Protein AF-A0A971TSZ5-F1 (afdb_monomer_lite)

Sequence (329 aa):
MHVRLFRVPVTLLTAVLCIMMTGISCDSSGGDSTEEDPAGGGTAPVTGSTIAGASVALDSVLRTIPDSVLTTIRSEFEVAYFHTSHGTHVSYGVFGLPGFKTGDDVKFGVSTTKEAGKLYFRDNPGGFSTPDLSQTDNGSWETWVNECRDWLEAPENANVNVFMWSWCDIGGHDASDYCASMQTLINEYGAGGTKVGPGRARANPVNFVFMTGHANRNNNVGEGCPKNQAAIINEFCRTNGYYCIDYYSIDTTAMDGTYYEDTGDNGDSESYGGNFYEDWQDSHTEGVHWYRNRSSPGGADEYGQHNSQHITANRKAFAFWWVMAQLAQ

Secondary structure (DSSP, 8-state):
------------------------------------------PPPPTT--EE-TTTSSHHHHTTS-HHHHHHHHHH-EEEEE-STTTHHHHHHHHHGGGSSTTHHHHT-EESS--TTSEEEEES----S-SSHHHHTTT-HHHHHHHHHHHHHSGGGTT--EEEE--S--TTS-HHHHHHHHHHHHHHHSTT-TTBSTTSSBSS--EEEEEPPPP-TT--SSTTSHHHHHHHHHHHHHHHT--EE-HHHHHTB-TTS-B-TT--TTSEETTTTEEHHHHHHHHS-BTTTB---BSSTT--B-PPTT-SSSHHHHHHHHHHHHHHHHHT-

Structure (mmCIF, N/CA/C/O backbone):
data_AF-A0A971TSZ5-F1
#
_entry.id   AF-A0A971TSZ5-F1
#
loop_
_atom_site.group_PDB
_atom_site.id
_atom_site.type_symbol
_atom_site.label_atom_id
_atom_site.label_alt_id
_atom_site.label_comp_id
_atom_site.label_asym_id
_atom_site.label_entity_id
_atom_site.label_seq_id
_atom_site.pdbx_PDB_ins_code
_atom_site.Cartn_x
_atom_site.Cartn_y
_atom_site.Cartn_z
_atom_site.occupancy
_atom_site.B_iso_or_equiv
_atom_site.auth_seq_id
_atom_site.auth_comp_id
_atom_site.auth_asym_id
_atom_site.auth_atom_id
_atom_site.pdbx_PDB_model_num
ATOM 1 N N . MET A 1 1 ? 61.178 22.343 21.979 1.00 34.88 1 MET A N 1
ATOM 2 C CA . MET A 1 1 ? 62.428 22.374 21.190 1.00 34.88 1 MET A CA 1
ATOM 3 C C . MET A 1 1 ? 63.095 21.009 21.339 1.00 34.88 1 MET A C 1
ATOM 5 O O . MET A 1 1 ? 63.388 20.660 22.468 1.00 34.88 1 MET A O 1
ATOM 9 N N . HIS A 1 2 ? 63.144 20.234 20.244 1.00 38.38 2 HIS A N 1
ATOM 10 C CA . HIS A 1 2 ? 64.013 19.090 19.881 1.00 38.38 2 HIS A CA 1
ATOM 11 C C . HIS A 1 2 ? 64.852 18.416 20.999 1.00 38.38 2 HIS A C 1
ATOM 13 O O . HIS A 1 2 ? 65.525 19.096 21.757 1.00 38.38 2 HIS A O 1
ATOM 19 N N . VAL A 1 3 ? 64.928 17.083 21.108 1.00 35.06 3 VAL A N 1
ATOM 20 C CA . VAL A 1 3 ? 65.655 16.198 20.171 1.00 35.06 3 VAL A CA 1
ATOM 21 C C . VAL A 1 3 ? 65.275 14.712 20.396 1.00 35.06 3 VAL A C 1
ATOM 23 O O . VAL A 1 3 ? 65.118 14.263 21.527 1.00 35.06 3 VAL A O 1
ATOM 26 N N . ARG A 1 4 ? 65.169 13.958 19.287 1.00 47.00 4 ARG A N 1
ATOM 27 C CA . ARG A 1 4 ? 65.095 12.483 19.159 1.00 47.00 4 ARG A CA 1
ATOM 28 C C . ARG A 1 4 ? 66.485 11.832 19.240 1.00 47.00 4 ARG A C 1
ATOM 30 O O . ARG A 1 4 ? 67.409 12.427 18.709 1.00 47.00 4 ARG A O 1
ATOM 37 N N . LEU A 1 5 ? 66.584 10.565 19.661 1.00 39.41 5 LEU A N 1
ATOM 38 C CA . LEU A 1 5 ? 67.571 9.556 19.199 1.00 39.41 5 LEU A CA 1
ATOM 39 C C . LEU A 1 5 ? 67.095 8.147 19.643 1.00 39.41 5 LEU A C 1
ATOM 41 O O . LEU A 1 5 ? 66.488 8.063 20.700 1.00 39.41 5 LEU A O 1
ATOM 45 N N . PHE A 1 6 ? 67.320 6.990 19.004 1.00 35.97 6 PHE A N 1
ATOM 46 C CA . PHE A 1 6 ? 67.730 6.533 17.663 1.00 35.97 6 PHE A CA 1
ATOM 47 C C . PHE A 1 6 ? 67.449 4.998 17.616 1.00 35.97 6 PHE A C 1
ATOM 49 O O . PHE A 1 6 ? 67.414 4.349 18.659 1.00 35.97 6 PHE A O 1
ATOM 56 N N . ARG A 1 7 ? 67.240 4.424 16.420 1.00 51.06 7 ARG A N 1
ATOM 57 C CA . ARG A 1 7 ? 67.048 2.977 16.119 1.00 51.06 7 ARG A CA 1
ATOM 58 C C . ARG A 1 7 ? 68.369 2.193 16.094 1.00 51.06 7 ARG A C 1
ATOM 60 O O . ARG A 1 7 ? 69.342 2.792 15.656 1.00 51.06 7 ARG A O 1
ATOM 67 N N . VAL A 1 8 ? 68.341 0.861 16.300 1.00 35.81 8 VAL A N 1
ATOM 68 C CA . VAL A 1 8 ? 69.141 -0.151 15.540 1.00 35.81 8 VAL A CA 1
ATOM 69 C C . VAL A 1 8 ? 68.514 -1.589 15.644 1.00 35.81 8 VAL A C 1
ATOM 71 O O . VAL A 1 8 ? 67.515 -1.704 16.351 1.00 35.81 8 VAL A O 1
ATOM 74 N N . PRO A 1 9 ? 68.955 -2.656 14.914 1.00 50.06 9 PRO A N 1
ATOM 75 C CA . PRO A 1 9 ? 68.105 -3.449 13.997 1.00 50.06 9 PRO A CA 1
ATOM 76 C C . PRO A 1 9 ? 68.129 -4.983 14.257 1.00 50.06 9 PRO A C 1
ATOM 78 O O . PRO A 1 9 ? 68.908 -5.443 15.080 1.00 50.06 9 PRO A O 1
ATOM 81 N N . VAL A 1 10 ? 67.372 -5.804 13.505 1.00 42.09 10 VAL A N 1
ATOM 82 C CA . VAL A 1 10 ? 67.712 -7.236 13.296 1.00 42.09 10 VAL A CA 1
ATOM 83 C C . VAL A 1 10 ? 67.357 -7.688 11.870 1.00 42.09 10 VAL A C 1
ATOM 85 O O . VAL A 1 10 ? 66.389 -7.241 11.261 1.00 42.09 10 VAL A O 1
ATOM 88 N N . THR A 1 11 ? 68.248 -8.531 11.368 1.00 41.16 11 THR A N 1
ATOM 89 C CA . THR A 1 11 ? 68.604 -8.985 10.023 1.00 41.16 11 THR A CA 1
ATOM 90 C C . THR A 1 11 ? 67.700 -10.067 9.414 1.00 41.16 11 THR A C 1
ATOM 92 O O . THR A 1 11 ? 67.134 -10.900 10.115 1.00 41.16 11 THR A O 1
ATOM 95 N N . LEU A 1 12 ? 67.670 -10.083 8.075 1.00 36.31 12 LEU A N 1
ATOM 96 C CA . LEU A 1 12 ? 67.201 -11.152 7.182 1.00 36.31 12 LEU A CA 1
ATOM 97 C C . LEU A 1 12 ? 68.055 -12.432 7.301 1.00 36.31 12 LEU A C 1
A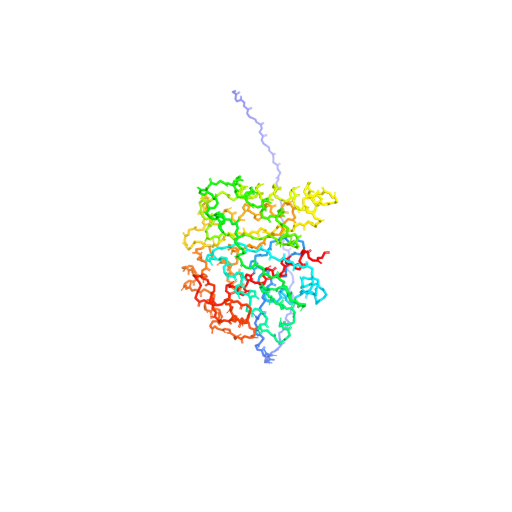TOM 99 O O . LEU A 1 12 ? 69.282 -12.333 7.355 1.00 36.31 12 LEU A O 1
ATOM 103 N N . LEU A 1 13 ? 67.437 -13.612 7.152 1.00 38.00 13 LEU A N 1
ATOM 104 C CA . LEU A 1 13 ? 68.100 -14.786 6.571 1.00 38.00 13 LEU A CA 1
ATOM 105 C C . LEU A 1 13 ? 67.109 -15.618 5.736 1.00 38.00 13 LEU A C 1
ATOM 107 O O . LEU A 1 13 ? 66.100 -16.111 6.231 1.00 38.00 13 LEU A O 1
ATOM 111 N N . THR A 1 14 ? 67.421 -15.741 4.451 1.00 38.84 14 THR A N 1
ATOM 112 C CA . THR A 1 14 ? 66.792 -16.579 3.422 1.00 38.84 14 THR A CA 1
ATOM 113 C C . THR A 1 14 ? 67.351 -18.004 3.429 1.00 38.84 14 THR A C 1
ATOM 115 O O . THR A 1 14 ? 68.561 -18.174 3.563 1.00 38.84 14 THR A O 1
ATOM 118 N N . ALA A 1 15 ? 66.511 -19.002 3.133 1.00 35.72 15 ALA A N 1
ATOM 119 C CA . ALA A 1 15 ? 66.925 -20.262 2.509 1.00 35.72 15 ALA A CA 1
ATOM 120 C C . ALA A 1 15 ? 65.789 -20.822 1.629 1.00 35.72 15 ALA A C 1
ATOM 122 O O . ALA A 1 15 ? 64.612 -20.678 1.946 1.00 35.72 15 ALA A O 1
ATOM 123 N N . VAL A 1 16 ? 66.181 -21.402 0.496 1.00 35.28 16 VAL A N 1
ATOM 124 C CA . VAL A 1 16 ? 65.397 -21.724 -0.706 1.00 35.28 16 VAL A CA 1
ATOM 125 C C . VAL A 1 16 ? 65.601 -23.210 -1.069 1.00 35.28 16 VAL A C 1
ATOM 127 O O . VAL A 1 16 ? 66.663 -23.752 -0.767 1.00 35.28 16 VAL A O 1
ATOM 130 N N . LEU A 1 17 ? 64.640 -23.769 -1.834 1.00 34.53 17 LEU A N 1
ATOM 131 C CA . LEU A 1 17 ? 64.685 -24.978 -2.703 1.00 34.53 17 LEU A CA 1
ATOM 132 C C . LEU A 1 17 ? 64.444 -26.356 -2.020 1.00 34.53 17 LEU A C 1
ATOM 134 O O . LEU A 1 17 ? 64.887 -26.561 -0.904 1.00 34.53 17 LEU A O 1
ATOM 138 N N . CYS A 1 18 ? 63.801 -27.386 -2.606 1.00 29.48 18 CYS A N 1
ATOM 139 C CA . CYS A 1 18 ? 63.423 -27.684 -3.998 1.00 29.48 18 CYS A CA 1
ATOM 140 C C . CYS A 1 18 ? 62.362 -28.828 -4.093 1.00 29.48 18 CYS A C 1
ATOM 142 O O . CYS A 1 18 ? 62.519 -29.857 -3.446 1.00 29.48 18 CYS A O 1
ATOM 144 N N . ILE A 1 19 ? 61.320 -28.616 -4.911 1.00 39.38 19 ILE A N 1
ATOM 145 C CA . ILE A 1 19 ? 60.625 -29.472 -5.916 1.00 39.38 19 ILE A CA 1
ATOM 146 C C . ILE A 1 19 ? 60.692 -31.021 -5.834 1.00 39.38 19 ILE A C 1
ATOM 148 O O . ILE A 1 19 ? 61.771 -31.596 -5.920 1.00 39.38 19 ILE A O 1
ATOM 152 N N . MET A 1 20 ? 59.518 -31.677 -5.958 1.00 34.31 20 MET A N 1
ATOM 153 C CA . MET A 1 20 ? 59.284 -32.837 -6.852 1.00 34.31 20 MET A CA 1
ATOM 154 C C . MET A 1 20 ? 57.828 -32.881 -7.375 1.00 34.31 20 MET A C 1
ATOM 156 O O . MET A 1 20 ? 56.883 -32.718 -6.611 1.00 34.31 20 MET A O 1
ATOM 160 N N . MET A 1 21 ? 57.679 -33.097 -8.690 1.00 41.28 21 MET A N 1
ATOM 161 C CA . MET A 1 21 ? 56.431 -33.312 -9.449 1.00 41.28 21 MET A CA 1
ATOM 162 C C . MET A 1 21 ? 56.142 -34.809 -9.674 1.00 41.28 21 MET A C 1
ATOM 164 O O . MET A 1 21 ? 57.080 -35.600 -9.708 1.00 41.28 21 MET A O 1
ATOM 168 N N . THR A 1 22 ? 54.871 -35.158 -9.933 1.00 37.66 22 THR A N 1
ATOM 169 C CA . THR A 1 22 ? 54.313 -36.173 -10.885 1.00 37.66 22 THR A CA 1
ATOM 170 C C . THR A 1 22 ? 52.835 -36.419 -10.495 1.00 37.66 22 THR A C 1
ATOM 172 O O . THR A 1 22 ? 52.532 -36.374 -9.313 1.00 37.66 22 THR A O 1
ATOM 175 N N . GLY A 1 23 ? 51.819 -36.645 -11.339 1.00 33.56 23 GLY A N 1
ATOM 176 C CA . GLY A 1 23 ? 51.640 -36.699 -12.792 1.00 33.56 23 GLY A CA 1
ATOM 177 C C . GLY A 1 23 ? 50.140 -36.935 -13.134 1.00 33.56 23 GLY A C 1
ATOM 178 O O . GLY A 1 23 ? 49.448 -37.635 -12.409 1.00 33.56 23 GLY A O 1
ATOM 179 N N . ILE A 1 24 ? 49.668 -36.272 -14.199 1.00 40.69 24 ILE A N 1
ATOM 180 C CA . ILE A 1 24 ? 48.659 -36.595 -15.247 1.00 40.69 24 ILE A CA 1
ATOM 181 C C . ILE A 1 24 ? 47.506 -37.607 -14.982 1.00 40.69 24 ILE A C 1
ATOM 183 O O . ILE A 1 24 ? 47.749 -38.798 -14.799 1.00 40.69 24 ILE A O 1
ATOM 187 N N . SER A 1 25 ? 46.256 -37.179 -15.248 1.00 31.11 25 SER A N 1
ATOM 188 C CA . SER A 1 25 ? 45.342 -37.827 -16.228 1.00 31.11 25 SER A CA 1
ATOM 189 C C . SER A 1 25 ? 44.144 -36.945 -16.606 1.00 31.11 25 SER A C 1
ATOM 191 O O . SER A 1 25 ? 43.577 -36.259 -15.762 1.00 31.11 25 SER A O 1
ATOM 193 N N . CYS A 1 26 ? 43.796 -36.980 -17.894 1.00 35.38 26 CYS A N 1
ATOM 194 C CA . CYS A 1 26 ? 42.692 -36.294 -18.565 1.00 35.38 26 CYS A CA 1
ATOM 195 C C . CYS A 1 26 ? 41.979 -37.325 -19.458 1.00 35.38 26 CYS A C 1
ATOM 197 O O . CYS A 1 26 ? 42.682 -38.073 -20.132 1.00 35.38 26 CYS A O 1
ATOM 199 N N . ASP A 1 27 ? 40.644 -37.369 -19.421 1.00 35.94 27 ASP A N 1
ATOM 200 C CA . ASP A 1 27 ? 39.684 -37.832 -20.453 1.00 35.94 27 ASP A CA 1
ATOM 201 C C . ASP A 1 27 ? 38.288 -37.876 -19.782 1.00 35.94 27 ASP A C 1
ATOM 203 O O . ASP A 1 27 ? 38.206 -38.172 -18.594 1.00 35.94 27 ASP A O 1
ATOM 207 N N . SER A 1 28 ? 37.126 -37.612 -20.390 1.00 33.34 28 SER A N 1
ATOM 208 C CA . SER A 1 28 ? 36.698 -37.432 -21.786 1.00 33.34 28 SER A CA 1
ATOM 209 C C . SER A 1 28 ? 35.237 -36.903 -21.800 1.00 33.34 28 SER A C 1
ATOM 211 O O . SER A 1 28 ? 34.543 -37.058 -20.801 1.00 33.34 28 SER A O 1
ATOM 213 N N . SER A 1 29 ? 34.814 -36.289 -22.924 1.00 31.00 29 SER A N 1
ATOM 214 C CA . SER A 1 29 ? 33.451 -36.221 -23.538 1.00 31.00 29 SER A CA 1
ATOM 215 C C . SER A 1 29 ? 32.196 -36.174 -22.634 1.00 31.00 29 SER A C 1
ATOM 217 O O . SER A 1 29 ? 31.986 -37.065 -21.828 1.00 31.00 29 SER A O 1
ATOM 219 N N . GLY A 1 30 ? 31.230 -35.259 -22.755 1.00 28.44 30 GLY A N 1
ATOM 220 C CA . GLY A 1 30 ? 30.663 -34.630 -23.948 1.00 28.44 30 GLY A CA 1
ATOM 221 C C . GLY A 1 30 ? 29.190 -35.053 -24.099 1.00 28.44 30 GLY A C 1
ATOM 222 O O . GLY A 1 30 ? 28.937 -36.218 -24.383 1.00 28.44 30 GLY A O 1
ATOM 223 N N . GLY A 1 31 ? 28.254 -34.103 -23.965 1.00 29.11 31 GLY A N 1
ATOM 224 C CA . GLY A 1 31 ? 26.902 -34.191 -24.535 1.00 29.11 31 GLY A CA 1
ATOM 225 C C . GLY A 1 31 ? 25.718 -34.309 -23.566 1.00 29.11 31 GLY A C 1
ATOM 226 O O . GLY A 1 31 ? 25.539 -35.338 -22.931 1.00 29.11 31 GLY A O 1
ATOM 227 N N . ASP A 1 32 ? 24.868 -33.281 -23.637 1.00 34.00 32 ASP A N 1
ATOM 228 C CA . ASP A 1 32 ? 23.416 -33.272 -23.397 1.00 34.00 32 ASP A CA 1
ATOM 229 C C . ASP A 1 32 ? 22.897 -33.101 -21.956 1.00 34.00 32 ASP A C 1
ATOM 231 O O . ASP A 1 32 ? 22.784 -34.045 -21.178 1.00 34.00 32 ASP A O 1
ATOM 235 N N . SER A 1 33 ? 22.499 -31.865 -21.643 1.00 31.47 33 SER A N 1
ATOM 236 C CA . SER A 1 33 ? 21.425 -31.575 -20.691 1.00 31.47 33 SER A CA 1
ATOM 237 C C . SER A 1 33 ? 20.872 -30.176 -20.974 1.00 31.47 33 SER A C 1
ATOM 239 O O . SER A 1 33 ? 21.531 -29.176 -20.695 1.00 31.47 33 SER A O 1
ATOM 241 N N . THR A 1 34 ? 19.705 -30.156 -21.616 1.00 28.62 34 THR A N 1
ATOM 242 C CA . THR A 1 34 ? 18.583 -29.219 -21.428 1.00 28.62 34 THR A CA 1
ATOM 243 C C . THR A 1 34 ? 18.888 -27.904 -20.705 1.00 28.62 34 THR A C 1
ATOM 245 O O . THR A 1 34 ? 19.205 -27.902 -19.517 1.00 28.62 34 THR A O 1
ATOM 248 N N . GLU A 1 35 ? 18.692 -26.793 -21.421 1.00 31.81 35 GLU A N 1
ATOM 249 C CA . GLU A 1 35 ? 18.517 -25.454 -20.855 1.00 31.81 35 GLU A CA 1
ATOM 250 C C . GLU A 1 35 ? 17.435 -25.489 -19.762 1.00 31.81 35 GLU A C 1
ATOM 252 O O . GLU A 1 35 ? 16.243 -25.587 -20.053 1.00 31.81 35 GLU A O 1
ATOM 257 N N . GLU A 1 36 ? 17.859 -25.438 -18.499 1.00 32.78 36 GLU A N 1
ATOM 258 C CA . GLU A 1 36 ? 17.015 -24.946 -17.419 1.00 32.78 36 GLU A CA 1
ATOM 259 C C . GLU A 1 36 ? 17.156 -23.424 -17.374 1.00 32.78 36 GLU A C 1
ATOM 261 O O . GLU A 1 36 ? 18.227 -22.866 -17.131 1.00 32.78 36 GLU A O 1
ATOM 266 N N . ASP A 1 37 ? 16.036 -22.785 -17.676 1.00 35.62 37 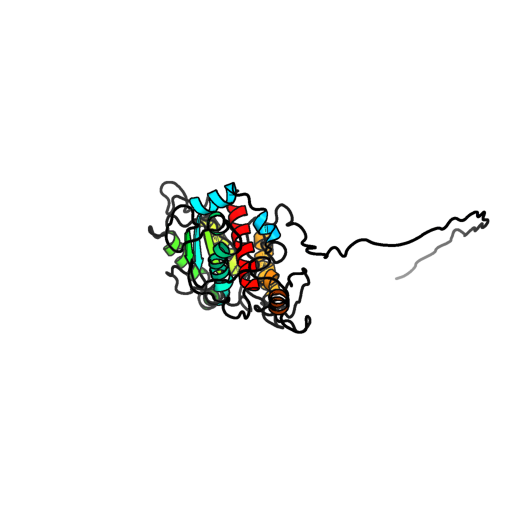ASP A N 1
ATOM 267 C CA . ASP A 1 37 ? 15.746 -21.365 -17.554 1.00 35.62 37 ASP A CA 1
ATOM 268 C C . ASP A 1 37 ? 16.050 -20.870 -16.120 1.00 35.62 37 ASP A C 1
ATOM 270 O O . ASP A 1 37 ? 15.483 -21.416 -15.165 1.00 35.62 37 ASP A O 1
ATOM 274 N N . PRO A 1 38 ? 16.929 -19.870 -15.894 1.00 32.16 38 PRO A N 1
ATOM 275 C CA . PRO A 1 38 ? 17.196 -19.371 -14.555 1.00 32.16 38 PRO A CA 1
ATOM 276 C C . PRO A 1 38 ? 16.110 -18.361 -14.171 1.00 32.16 38 PRO A C 1
ATOM 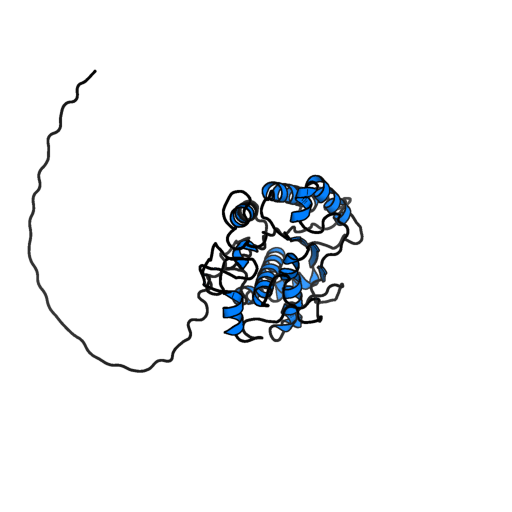278 O O . PRO A 1 38 ? 16.345 -17.156 -14.079 1.00 32.16 38 PRO A O 1
ATOM 281 N N . ALA A 1 39 ? 14.905 -18.857 -13.907 1.00 37.88 39 ALA A N 1
ATOM 282 C CA . ALA A 1 39 ? 13.892 -18.090 -13.208 1.00 37.88 39 ALA A CA 1
ATOM 283 C C . ALA A 1 39 ? 14.286 -17.940 -11.725 1.00 37.88 39 ALA A C 1
ATOM 285 O O . ALA A 1 39 ? 14.399 -18.917 -10.988 1.00 37.88 39 ALA A O 1
ATOM 286 N N . GLY A 1 40 ? 14.418 -16.692 -11.269 1.00 38.25 40 GLY A N 1
ATOM 287 C CA . GLY A 1 40 ? 14.104 -16.328 -9.886 1.00 38.25 40 GLY A CA 1
ATOM 288 C C . GLY A 1 40 ? 15.228 -16.454 -8.859 1.00 38.25 40 GLY A C 1
ATOM 289 O O . GLY A 1 40 ? 15.116 -17.201 -7.891 1.00 38.25 40 GLY A O 1
ATOM 290 N N . GLY A 1 41 ? 16.244 -15.598 -8.963 1.00 28.16 41 GLY A N 1
ATOM 291 C CA . GLY A 1 41 ? 17.112 -15.245 -7.834 1.00 28.16 41 GLY A CA 1
ATOM 292 C C . GLY A 1 41 ? 16.451 -14.257 -6.862 1.00 28.16 41 GLY A C 1
ATOM 293 O O . GLY A 1 41 ? 17.062 -13.257 -6.502 1.00 28.16 41 GLY A O 1
ATOM 294 N N . GLY A 1 42 ? 15.198 -14.491 -6.461 1.00 36.94 42 GLY A N 1
ATOM 295 C CA . GLY A 1 42 ? 14.542 -13.694 -5.424 1.00 36.94 42 GLY A CA 1
ATOM 296 C C . GLY A 1 42 ? 15.086 -14.095 -4.058 1.00 36.94 42 GLY A C 1
ATOM 297 O O . GLY A 1 42 ? 14.836 -15.207 -3.594 1.00 36.94 42 GLY A O 1
ATOM 298 N N . THR A 1 43 ? 15.858 -13.221 -3.414 1.00 40.97 43 THR A N 1
ATOM 299 C CA . THR A 1 43 ? 16.285 -13.426 -2.028 1.00 40.97 43 THR A CA 1
ATOM 300 C C . THR A 1 43 ? 15.047 -13.581 -1.147 1.00 40.97 43 THR A C 1
ATOM 302 O O . THR A 1 43 ? 14.175 -12.714 -1.129 1.00 40.97 43 THR A O 1
ATOM 305 N N . ALA A 1 44 ? 14.941 -14.713 -0.443 1.00 45.56 44 ALA A N 1
ATOM 306 C CA . ALA A 1 44 ? 13.842 -14.944 0.487 1.00 45.56 44 ALA A CA 1
ATOM 307 C C . ALA A 1 44 ? 13.746 -13.764 1.477 1.00 45.56 44 ALA A C 1
ATOM 309 O O . ALA A 1 44 ? 14.792 -13.298 1.949 1.00 45.56 44 ALA A O 1
ATOM 310 N N . PRO A 1 45 ? 12.533 -13.275 1.803 1.00 51.25 45 PRO A N 1
ATOM 311 C CA . PRO A 1 45 ? 12.357 -12.217 2.785 1.00 51.25 45 PRO A CA 1
ATOM 312 C C . PRO A 1 45 ? 13.094 -12.561 4.077 1.00 51.25 45 PRO A C 1
ATOM 314 O O . PRO A 1 45 ? 12.990 -13.678 4.588 1.00 51.25 45 PRO A O 1
ATOM 317 N N . VAL A 1 46 ? 13.848 -11.602 4.610 1.00 47.84 46 VAL A N 1
ATOM 318 C CA . VAL A 1 46 ? 14.538 -11.774 5.888 1.00 47.84 46 VAL A CA 1
ATOM 319 C C . VAL A 1 46 ? 13.475 -11.952 6.972 1.00 47.84 46 VAL A C 1
ATOM 321 O O . VAL A 1 46 ? 12.625 -11.079 7.152 1.00 47.84 46 VAL A O 1
ATOM 324 N N . THR A 1 47 ? 13.500 -13.078 7.687 1.00 47.75 47 THR A N 1
ATOM 325 C CA . THR A 1 47 ? 12.633 -13.319 8.847 1.00 47.75 47 THR A CA 1
ATOM 326 C C . THR A 1 47 ? 12.736 -12.138 9.817 1.00 47.75 47 THR A C 1
ATOM 328 O O . THR A 1 47 ? 13.834 -11.799 10.253 1.00 47.75 47 THR A O 1
ATOM 331 N N . GLY A 1 48 ? 11.605 -11.503 10.139 1.00 62.12 48 GLY A N 1
ATOM 332 C CA . GLY A 1 48 ? 11.566 -10.291 10.968 1.00 62.12 48 GLY A CA 1
ATOM 333 C C . GLY A 1 48 ? 11.700 -8.967 10.203 1.00 62.12 48 GLY A C 1
ATOM 334 O O . GLY A 1 48 ? 11.842 -7.925 10.837 1.00 62.12 48 GLY A O 1
ATOM 335 N N . SER A 1 49 ? 11.655 -8.972 8.864 1.00 80.62 49 SER A N 1
ATOM 336 C CA . SER A 1 49 ? 11.476 -7.738 8.090 1.00 80.62 49 SER A CA 1
ATOM 337 C C . SER A 1 49 ? 10.135 -7.095 8.436 1.00 80.62 49 SER A C 1
ATOM 339 O O . SER A 1 49 ? 9.134 -7.793 8.563 1.00 80.62 49 SER A O 1
ATOM 341 N N . THR A 1 50 ? 10.104 -5.768 8.535 1.00 94.44 50 THR A N 1
ATOM 342 C CA . THR A 1 50 ? 8.865 -4.987 8.650 1.00 94.44 50 THR A CA 1
ATOM 343 C C . THR A 1 50 ? 8.547 -4.190 7.383 1.00 94.44 50 THR A C 1
ATOM 345 O O . THR A 1 50 ? 7.504 -3.547 7.285 1.00 94.44 50 THR A O 1
ATOM 348 N N . ILE A 1 51 ? 9.431 -4.236 6.383 1.00 98.00 51 ILE A N 1
ATOM 349 C CA . ILE A 1 51 ? 9.334 -3.413 5.177 1.00 98.00 51 ILE A CA 1
ATOM 350 C C . ILE A 1 51 ? 8.971 -4.290 3.984 1.00 98.00 51 ILE A C 1
ATOM 352 O O . ILE A 1 51 ? 9.728 -5.190 3.608 1.00 98.00 51 ILE A O 1
ATOM 356 N N . ALA A 1 52 ? 7.830 -3.995 3.371 1.00 98.12 52 ALA A N 1
ATOM 357 C CA . ALA A 1 52 ? 7.348 -4.618 2.151 1.00 98.12 52 ALA A CA 1
ATOM 358 C C . ALA A 1 52 ? 7.830 -3.824 0.924 1.00 98.12 52 ALA A C 1
ATOM 360 O O . ALA A 1 52 ? 7.060 -3.109 0.284 1.00 98.12 52 ALA A O 1
ATOM 361 N N . GLY A 1 53 ? 9.135 -3.912 0.647 1.00 97.94 53 GLY A N 1
ATOM 362 C CA . GLY A 1 53 ? 9.779 -3.332 -0.539 1.00 97.94 53 GLY A CA 1
ATOM 363 C C . GLY A 1 53 ? 9.904 -4.326 -1.698 1.00 97.94 53 GLY A C 1
ATOM 364 O O . GLY A 1 53 ? 9.264 -5.379 -1.705 1.00 97.94 53 GLY A O 1
ATOM 365 N N . ALA A 1 54 ? 10.771 -4.030 -2.669 1.00 98.00 54 ALA A N 1
ATOM 366 C CA . ALA A 1 54 ? 10.895 -4.790 -3.918 1.00 98.00 54 ALA A CA 1
ATOM 367 C C . ALA A 1 54 ? 11.121 -6.304 -3.744 1.00 98.00 54 ALA A C 1
ATOM 369 O O . ALA A 1 54 ? 10.557 -7.091 -4.504 1.00 98.00 54 ALA A O 1
ATOM 370 N N . SER A 1 55 ? 11.907 -6.720 -2.745 1.00 96.25 55 SER A N 1
ATOM 371 C CA . SER A 1 55 ? 12.198 -8.137 -2.467 1.00 96.25 55 SER A CA 1
ATOM 372 C C . SER A 1 55 ? 11.035 -8.898 -1.819 1.00 96.25 55 SER A C 1
ATOM 374 O O . SER A 1 55 ? 11.002 -10.124 -1.862 1.00 96.25 55 SER A O 1
ATOM 376 N N . VAL A 1 56 ? 10.076 -8.186 -1.225 1.00 97.56 56 VAL A N 1
ATOM 377 C CA . VAL A 1 56 ? 8.855 -8.755 -0.630 1.00 97.56 56 VAL A CA 1
ATOM 378 C C . VAL A 1 56 ? 7.693 -8.712 -1.620 1.00 97.56 56 VAL A C 1
ATOM 380 O O . VAL A 1 56 ? 6.855 -9.610 -1.632 1.00 97.56 56 VAL A O 1
ATOM 383 N N . ALA A 1 57 ? 7.651 -7.685 -2.467 1.00 98.25 57 ALA A N 1
ATOM 384 C CA . ALA A 1 57 ? 6.607 -7.415 -3.448 1.00 98.25 57 ALA A CA 1
ATOM 385 C C . ALA A 1 57 ? 6.677 -8.353 -4.673 1.00 98.25 57 ALA A C 1
ATOM 387 O O . ALA A 1 57 ? 6.788 -7.899 -5.816 1.00 98.25 57 ALA A O 1
ATOM 388 N N . LEU A 1 58 ? 6.644 -9.666 -4.428 1.00 98.25 58 LEU A N 1
ATOM 389 C CA . LEU A 1 58 ? 6.782 -10.740 -5.411 1.00 98.25 58 LEU A CA 1
ATOM 390 C C . LEU A 1 58 ? 5.666 -11.778 -5.233 1.00 98.25 58 LEU A C 1
ATOM 392 O O . LEU A 1 58 ? 5.312 -12.129 -4.106 1.00 98.25 58 LEU A O 1
ATOM 396 N N . ASP A 1 59 ? 5.169 -12.343 -6.339 1.00 98.44 59 ASP A N 1
ATOM 397 C CA . ASP A 1 59 ? 4.172 -13.423 -6.294 1.00 98.44 59 ASP A CA 1
ATOM 398 C C . ASP A 1 59 ? 4.694 -14.626 -5.496 1.00 98.44 59 ASP A C 1
ATOM 400 O O . ASP A 1 59 ? 3.987 -15.163 -4.651 1.00 98.44 59 ASP A O 1
ATOM 404 N N . SER A 1 60 ? 5.965 -14.997 -5.678 1.00 97.69 60 SER A N 1
ATOM 405 C CA . SER A 1 60 ? 6.594 -16.098 -4.938 1.00 97.69 60 SER A CA 1
ATOM 406 C C . SER A 1 60 ? 6.512 -15.918 -3.420 1.00 97.69 60 SER A C 1
ATOM 408 O O . SER A 1 60 ? 6.309 -16.899 -2.711 1.00 97.69 60 SER A O 1
ATOM 410 N N . VAL A 1 61 ? 6.604 -14.678 -2.926 1.00 98.06 61 VAL A N 1
ATOM 411 C CA . VAL A 1 61 ? 6.457 -14.338 -1.505 1.00 98.06 61 VAL A CA 1
ATOM 412 C C . VAL A 1 61 ? 4.988 -14.347 -1.094 1.00 98.06 61 VAL A C 1
ATOM 414 O O . VAL A 1 61 ? 4.657 -14.959 -0.078 1.00 98.06 61 VAL A O 1
ATOM 417 N N . LEU A 1 62 ? 4.093 -13.759 -1.897 1.00 98.38 62 LEU A N 1
ATOM 418 C CA . LEU A 1 62 ? 2.641 -13.800 -1.669 1.00 98.38 62 LEU A CA 1
ATOM 419 C C . LEU A 1 62 ? 2.146 -15.242 -1.477 1.00 98.38 62 LEU A C 1
ATOM 421 O O . LEU A 1 62 ? 1.365 -15.522 -0.568 1.00 98.38 62 LEU A O 1
ATOM 425 N N . ARG A 1 63 ? 2.628 -16.180 -2.303 1.00 98.06 63 ARG A N 1
ATOM 426 C CA . ARG A 1 63 ? 2.230 -17.596 -2.244 1.00 98.06 63 ARG A CA 1
ATOM 427 C C . ARG A 1 63 ? 2.707 -18.334 -0.994 1.00 98.06 63 ARG A C 1
ATOM 429 O O . ARG A 1 63 ? 2.242 -19.445 -0.757 1.00 98.06 63 ARG A O 1
ATOM 436 N N . THR A 1 64 ? 3.581 -17.739 -0.182 1.00 97.25 64 THR A N 1
ATOM 437 C CA . THR A 1 64 ? 3.991 -18.328 1.103 1.00 97.25 64 THR A CA 1
ATOM 438 C C . THR A 1 64 ? 3.004 -18.055 2.238 1.00 97.25 64 THR A C 1
ATOM 440 O O . THR A 1 64 ? 3.102 -18.703 3.281 1.00 97.25 64 THR A O 1
ATOM 443 N N . ILE A 1 65 ? 2.045 -17.136 2.058 1.00 97.88 65 ILE A N 1
ATOM 444 C CA . ILE A 1 65 ? 1.068 -16.800 3.098 1.00 97.88 65 ILE A CA 1
ATOM 445 C C . ILE A 1 65 ? 0.138 -18.007 3.334 1.00 97.88 65 ILE A C 1
ATOM 447 O O . ILE A 1 65 ? -0.519 -18.459 2.393 1.00 97.88 65 ILE A O 1
ATOM 451 N N . PRO A 1 66 ? 0.034 -18.534 4.572 1.00 98.00 66 PRO A N 1
ATOM 452 C CA . PRO A 1 66 ? -0.833 -19.673 4.856 1.00 98.00 66 PRO A CA 1
ATOM 453 C C . PRO A 1 66 ? -2.321 -19.362 4.647 1.00 98.00 66 PRO A C 1
ATOM 455 O O . PRO A 1 66 ? -2.805 -18.298 5.034 1.00 98.00 66 PRO A O 1
ATOM 458 N N . ASP A 1 67 ? -3.089 -20.337 4.151 1.00 97.94 67 ASP A N 1
ATOM 459 C CA . ASP A 1 67 ? -4.540 -20.191 3.934 1.00 97.94 67 ASP A CA 1
ATOM 460 C C . ASP A 1 67 ? -5.309 -19.856 5.231 1.00 97.94 67 ASP A C 1
ATOM 462 O O . ASP A 1 67 ? -6.330 -19.163 5.195 1.00 97.94 67 ASP A O 1
ATOM 466 N N . SER A 1 68 ? -4.816 -20.304 6.393 1.00 98.00 68 SER A N 1
ATOM 467 C CA . SER A 1 68 ? -5.375 -19.929 7.698 1.00 98.00 68 SER A CA 1
ATOM 468 C C . SER A 1 68 ? -5.200 -18.438 7.989 1.00 98.00 68 SER A C 1
ATOM 470 O O . SER A 1 68 ? -6.141 -17.804 8.453 1.00 98.00 68 SER A O 1
ATOM 472 N N . VAL A 1 69 ? -4.043 -17.864 7.650 1.00 98.62 69 VAL A N 1
ATOM 473 C CA . VAL A 1 69 ? -3.765 -16.428 7.798 1.00 98.62 69 VAL A CA 1
ATOM 474 C C . VAL A 1 69 ? -4.627 -15.620 6.827 1.00 98.62 69 VAL A C 1
ATOM 476 O O . VAL A 1 69 ? -5.260 -14.653 7.236 1.00 98.62 69 VAL A O 1
ATOM 479 N N . LEU A 1 70 ? -4.761 -16.057 5.569 1.00 98.62 70 LEU A N 1
ATOM 480 C CA . LEU A 1 70 ? -5.674 -15.426 4.601 1.00 98.62 70 LEU A CA 1
ATOM 481 C C . LEU A 1 70 ? -7.140 -15.484 5.046 1.00 98.62 70 LEU A C 1
ATOM 483 O O . LEU A 1 70 ? -7.930 -14.594 4.733 1.00 98.62 70 LEU A O 1
ATOM 487 N N . THR A 1 71 ? -7.528 -16.533 5.770 1.00 98.25 71 THR A N 1
ATOM 488 C CA . THR A 1 71 ? -8.866 -16.629 6.361 1.00 98.25 71 THR A CA 1
ATOM 489 C C . THR A 1 71 ? -9.044 -15.597 7.472 1.00 98.25 71 THR A C 1
ATOM 491 O O . THR A 1 71 ? -10.039 -14.880 7.435 1.00 98.25 71 THR A O 1
ATOM 494 N N . THR A 1 72 ? -8.066 -15.452 8.375 1.00 98.31 72 THR A N 1
ATOM 495 C CA . THR A 1 72 ? -8.068 -14.407 9.414 1.00 98.31 72 THR A CA 1
ATOM 496 C C . THR A 1 72 ? -8.151 -13.007 8.812 1.00 98.31 72 THR A C 1
ATOM 498 O O . THR A 1 72 ? -8.988 -12.216 9.231 1.00 98.31 72 THR A O 1
ATOM 501 N N . ILE A 1 73 ? -7.345 -12.697 7.789 1.00 98.56 73 ILE A N 1
ATOM 502 C CA . ILE A 1 73 ? -7.380 -11.381 7.129 1.00 98.56 73 ILE A CA 1
ATOM 503 C C . ILE A 1 73 ? -8.791 -11.087 6.602 1.00 98.56 73 ILE A C 1
ATOM 505 O O . ILE A 1 73 ? -9.344 -10.024 6.864 1.00 98.56 73 ILE A O 1
ATOM 509 N N . ARG A 1 74 ? -9.407 -12.038 5.888 1.00 98.25 74 ARG A N 1
ATOM 510 C CA . ARG A 1 74 ? -10.741 -11.844 5.296 1.00 98.25 74 ARG A CA 1
ATOM 511 C C . ARG A 1 74 ? -11.877 -11.818 6.325 1.00 98.25 74 ARG A C 1
ATOM 513 O O . ARG A 1 74 ? -12.941 -11.304 5.996 1.00 98.25 74 ARG A O 1
ATOM 520 N N . SER A 1 75 ? -11.707 -12.395 7.519 1.00 96.75 75 SER A N 1
ATOM 521 C CA . SER A 1 75 ? -12.756 -12.419 8.552 1.00 96.75 75 SER A CA 1
ATOM 522 C C . SER A 1 75 ? -12.646 -11.281 9.560 1.00 96.75 75 SER A C 1
ATOM 524 O O . SER A 1 75 ? -13.675 -10.777 10.008 1.00 96.75 75 SER A O 1
ATOM 526 N N . GLU A 1 76 ? -11.423 -10.874 9.899 1.00 96.50 76 GLU A N 1
ATOM 527 C CA . GLU A 1 76 ? -11.169 -9.947 11.000 1.00 96.50 76 GLU A CA 1
ATOM 528 C C . GLU A 1 76 ? -10.833 -8.533 10.536 1.00 96.50 76 GLU A C 1
ATOM 530 O O . GLU A 1 76 ? -11.053 -7.597 11.302 1.00 96.50 76 GLU A O 1
ATOM 535 N N . PHE A 1 77 ? -10.282 -8.339 9.331 1.00 98.38 77 PHE A N 1
ATOM 536 C CA . PHE A 1 77 ? -9.812 -7.014 8.919 1.00 98.38 77 PHE A CA 1
ATOM 537 C C . PHE A 1 77 ? -10.878 -6.206 8.178 1.00 98.38 77 PHE A C 1
ATOM 539 O O . PHE A 1 77 ? -11.521 -6.666 7.232 1.00 98.38 77 PHE A O 1
ATOM 546 N N . GLU A 1 78 ? -11.002 -4.950 8.597 1.00 98.38 78 GLU A N 1
ATOM 547 C CA . GLU A 1 78 ? -11.671 -3.880 7.871 1.00 98.38 78 GLU A CA 1
ATOM 548 C C . GLU A 1 78 ? -10.647 -2.764 7.654 1.00 98.38 78 GLU A C 1
ATOM 550 O O . GLU A 1 78 ? -10.185 -2.119 8.603 1.00 98.38 78 GLU A O 1
ATOM 555 N N . VAL A 1 79 ? -10.266 -2.583 6.390 1.00 98.75 79 VAL A N 1
ATOM 556 C CA . VAL A 1 79 ? -9.222 -1.647 5.965 1.00 98.75 79 VAL A CA 1
ATOM 557 C C . VAL A 1 79 ? -9.867 -0.327 5.580 1.00 98.75 79 VAL A C 1
ATOM 559 O O . VAL A 1 79 ? -10.839 -0.319 4.828 1.00 98.75 79 VAL A O 1
ATOM 562 N N . ALA A 1 80 ? -9.301 0.782 6.046 1.00 98.25 80 ALA A N 1
ATOM 563 C CA . ALA A 1 80 ? -9.545 2.105 5.489 1.00 98.25 80 ALA A CA 1
ATOM 564 C C . ALA A 1 80 ? -8.257 2.628 4.859 1.00 98.25 80 ALA A C 1
ATOM 566 O O . ALA A 1 80 ? -7.236 2.753 5.541 1.00 98.25 80 ALA A O 1
ATOM 567 N N . TYR A 1 81 ? -8.316 2.910 3.559 1.00 97.88 81 TYR A N 1
ATOM 568 C CA . TYR A 1 81 ? -7.183 3.402 2.793 1.00 97.88 81 TYR A CA 1
ATOM 569 C C . TYR A 1 81 ? -7.529 4.728 2.127 1.00 97.88 81 TYR A C 1
ATOM 571 O O . TYR A 1 81 ? -8.486 4.816 1.359 1.00 97.88 81 TYR A O 1
ATOM 579 N N . PHE A 1 82 ? -6.753 5.759 2.440 1.00 95.81 82 PHE A N 1
ATOM 580 C CA . PHE A 1 82 ? -6.933 7.107 1.917 1.00 95.81 82 PHE A CA 1
ATOM 581 C C . PHE A 1 82 ? -5.829 7.424 0.931 1.00 95.81 82 PHE A C 1
ATOM 583 O O . PHE A 1 82 ? -4.646 7.198 1.202 1.00 95.81 82 PHE A O 1
ATOM 590 N N . HIS A 1 83 ? -6.233 7.924 -0.228 1.00 94.44 83 HIS A N 1
ATOM 591 C CA . HIS A 1 83 ? -5.295 8.240 -1.278 1.00 94.44 83 HIS A CA 1
ATOM 592 C C . HIS A 1 83 ? -5.887 9.142 -2.354 1.00 94.44 83 HIS A C 1
ATOM 594 O O . HIS A 1 83 ? -7.104 9.289 -2.502 1.00 94.44 83 HIS A O 1
ATOM 600 N N . THR A 1 84 ? -4.986 9.667 -3.180 1.00 92.12 84 THR A N 1
ATOM 601 C CA . THR A 1 84 ? -5.310 10.208 -4.499 1.00 92.12 84 THR A CA 1
ATOM 602 C C . THR A 1 84 ? -4.700 9.333 -5.600 1.00 92.12 84 THR A C 1
ATOM 604 O O . THR A 1 84 ? -4.864 8.112 -5.576 1.00 92.12 84 THR A O 1
ATOM 607 N N . SER A 1 85 ? -4.036 9.930 -6.590 1.00 91.75 85 SER A N 1
ATOM 608 C CA . SER A 1 85 ? -3.735 9.277 -7.860 1.00 91.75 85 SER A CA 1
ATOM 609 C C . SER A 1 85 ? -2.803 8.070 -7.735 1.00 91.75 85 SER A C 1
ATOM 611 O O . SER A 1 85 ? -3.236 6.941 -7.971 1.00 91.75 85 SER A O 1
ATOM 613 N N . HIS A 1 86 ? -1.572 8.255 -7.255 1.00 93.69 86 HIS A N 1
ATOM 614 C CA . HIS A 1 86 ? -0.596 7.168 -7.071 1.00 93.69 86 HIS A CA 1
ATOM 615 C C . HIS A 1 86 ? -1.014 6.096 -6.063 1.00 93.69 86 HIS A C 1
ATOM 617 O O . HIS A 1 86 ? -0.547 4.954 -6.108 1.00 93.69 86 HIS A O 1
ATOM 623 N N . GLY A 1 87 ? -1.924 6.414 -5.142 1.00 93.75 87 GLY A N 1
ATOM 624 C CA . GLY A 1 87 ? -2.422 5.401 -4.221 1.00 93.75 87 GLY A CA 1
ATOM 625 C C . GLY A 1 87 ? -3.301 4.345 -4.890 1.00 93.75 87 GLY A C 1
ATOM 626 O O . GLY A 1 87 ? -3.354 3.224 -4.382 1.00 93.75 87 GLY A O 1
ATOM 627 N N . THR A 1 88 ? -3.867 4.631 -6.075 1.00 97.00 88 THR A N 1
ATOM 628 C CA . THR A 1 88 ? -4.628 3.646 -6.871 1.00 97.00 88 THR A CA 1
ATOM 629 C C . THR A 1 88 ? -3.824 2.389 -7.201 1.00 97.00 88 THR A C 1
ATOM 631 O O . THR A 1 88 ? -4.413 1.347 -7.468 1.00 97.00 88 THR A O 1
ATOM 634 N N . HIS A 1 89 ? -2.489 2.433 -7.138 1.00 97.25 89 HIS A N 1
ATOM 635 C CA . HIS A 1 89 ? -1.655 1.277 -7.458 1.00 97.25 89 HIS A CA 1
ATOM 636 C C . HIS A 1 89 ? -1.881 0.133 -6.455 1.00 97.25 89 HIS A C 1
ATOM 638 O O . HIS A 1 89 ? -1.899 -1.027 -6.856 1.00 97.25 89 HIS A O 1
ATOM 644 N N . VAL A 1 90 ? -2.095 0.438 -5.165 1.00 98.25 90 VAL A N 1
ATOM 645 C CA . VAL A 1 90 ? -2.477 -0.582 -4.172 1.00 98.25 90 VAL A CA 1
ATOM 646 C C . VAL A 1 90 ? -3.898 -1.059 -4.441 1.00 98.25 90 VAL A C 1
ATOM 648 O O . VAL A 1 90 ? -4.096 -2.257 -4.631 1.00 98.25 90 VAL A O 1
ATOM 651 N N . SER A 1 91 ? -4.872 -0.146 -4.499 1.00 98.31 91 SER A N 1
ATOM 652 C CA . SER A 1 91 ? -6.290 -0.504 -4.616 1.00 98.31 91 SER A CA 1
ATOM 653 C C . SER A 1 91 ? -6.552 -1.339 -5.865 1.00 98.31 91 SER A C 1
ATOM 655 O O . SER A 1 91 ? -7.094 -2.439 -5.776 1.00 98.31 91 SER A O 1
ATOM 657 N N . TYR A 1 92 ? -6.082 -0.890 -7.030 1.00 98.69 92 TYR A N 1
ATOM 658 C CA . TYR A 1 92 ? -6.374 -1.573 -8.284 1.00 98.69 92 TYR A CA 1
ATOM 659 C C . TYR A 1 92 ? -5.692 -2.934 -8.382 1.00 98.69 92 TYR A C 1
ATOM 661 O O . TYR A 1 92 ? -6.301 -3.884 -8.885 1.00 98.69 92 TYR A O 1
ATOM 669 N N . GLY A 1 93 ? -4.451 -3.052 -7.899 1.00 98.75 93 GLY A N 1
ATOM 670 C CA . GLY A 1 93 ? -3.771 -4.343 -7.825 1.00 98.75 93 GLY A CA 1
ATOM 671 C C . GLY A 1 93 ? -4.515 -5.298 -6.885 1.00 98.75 93 GLY A C 1
ATOM 672 O O . GLY A 1 93 ? -4.820 -6.428 -7.255 1.00 98.75 93 GLY A O 1
ATOM 673 N N . VAL A 1 94 ? -4.924 -4.828 -5.699 1.00 98.88 94 VAL A N 1
ATOM 674 C CA . VAL A 1 94 ? -5.717 -5.623 -4.745 1.00 98.88 94 VAL A CA 1
ATOM 675 C C . VAL A 1 94 ? -7.039 -6.082 -5.368 1.00 98.88 94 VAL A C 1
ATOM 677 O O . VAL A 1 94 ? -7.426 -7.234 -5.185 1.00 98.88 94 VAL A O 1
ATOM 680 N N . PHE A 1 95 ? -7.712 -5.229 -6.142 1.00 98.88 95 PHE A N 1
ATOM 681 C CA . PHE A 1 95 ? -8.970 -5.566 -6.817 1.00 98.88 95 PHE A CA 1
ATOM 682 C C . PHE A 1 95 ? -8.801 -6.509 -8.013 1.00 98.88 95 PHE A C 1
ATOM 684 O O . PHE A 1 95 ? -9.732 -7.254 -8.334 1.00 98.88 95 PHE A O 1
ATOM 691 N N . GLY A 1 96 ? -7.637 -6.493 -8.667 1.00 98.75 96 GLY A N 1
ATOM 692 C CA . GLY A 1 96 ? -7.295 -7.411 -9.754 1.00 98.75 96 GLY A CA 1
ATOM 693 C C . GLY A 1 96 ? -6.863 -8.798 -9.271 1.00 98.75 96 GLY A C 1
ATOM 694 O O . GLY A 1 96 ? -7.163 -9.791 -9.935 1.00 98.75 96 GLY A O 1
ATOM 695 N N . LEU A 1 97 ? -6.217 -8.887 -8.100 1.00 98.81 97 LEU A N 1
ATOM 696 C CA . LEU A 1 97 ? -5.596 -10.117 -7.595 1.00 98.81 97 LEU A CA 1
ATOM 697 C C . LEU A 1 97 ? -6.531 -11.343 -7.531 1.00 98.81 97 LEU A C 1
ATOM 699 O O . LEU A 1 97 ? -6.079 -12.424 -7.912 1.00 98.81 97 LEU A O 1
ATOM 703 N N . PRO A 1 98 ? -7.822 -11.224 -7.147 1.00 98.62 98 PRO A N 1
ATOM 704 C CA . PRO A 1 98 ? -8.791 -12.321 -7.244 1.00 98.62 98 PRO A CA 1
ATOM 705 C C . PRO A 1 98 ? -8.852 -13.026 -8.609 1.00 98.62 98 PRO A C 1
ATOM 707 O O . PRO A 1 98 ? -9.240 -14.187 -8.688 1.00 98.62 98 PRO A O 1
ATOM 710 N N . GLY A 1 99 ? -8.509 -12.326 -9.693 1.00 97.88 99 GLY A N 1
ATOM 711 C CA . GLY A 1 99 ? -8.509 -12.854 -11.055 1.00 97.88 99 GLY A CA 1
ATOM 712 C C . GLY A 1 99 ? -7.178 -13.447 -11.521 1.00 97.88 99 GLY A C 1
ATOM 713 O O . GLY A 1 99 ? -7.100 -13.848 -12.679 1.00 97.88 99 GLY A O 1
ATOM 714 N N . PHE A 1 100 ? -6.134 -13.485 -10.682 1.00 98.50 100 PHE A N 1
ATOM 715 C CA . PHE A 1 100 ? -4.787 -13.857 -11.124 1.00 98.50 100 PHE A CA 1
ATOM 716 C C . PHE A 1 100 ? -4.629 -15.360 -11.384 1.00 98.50 100 PHE A C 1
ATOM 718 O O . PHE A 1 100 ? -4.357 -15.761 -12.515 1.00 98.50 100 PHE A O 1
ATOM 725 N N . LYS A 1 101 ? -4.783 -16.205 -10.357 1.00 98.31 101 LYS A N 1
ATOM 726 C CA . LYS A 1 101 ? -4.657 -17.668 -10.472 1.00 98.31 101 LYS A CA 1
ATOM 727 C C . LYS A 1 101 ? -5.920 -18.368 -9.984 1.00 98.31 101 LYS A C 1
ATOM 729 O O . LYS A 1 101 ? -6.728 -17.814 -9.245 1.00 98.31 101 LYS A O 1
ATOM 734 N N . THR A 1 102 ? -6.100 -19.624 -10.394 1.00 97.81 102 THR A N 1
ATOM 735 C CA . THR A 1 102 ? -7.243 -20.435 -9.942 1.00 97.81 102 THR A CA 1
ATOM 736 C C . THR A 1 102 ? -7.270 -20.519 -8.413 1.00 97.81 102 THR A C 1
ATOM 738 O O . THR A 1 102 ? -6.297 -20.956 -7.801 1.00 97.81 102 THR A O 1
ATOM 741 N N . GLY A 1 103 ? -8.399 -20.133 -7.813 1.00 97.75 103 GLY A N 1
ATOM 742 C CA . GLY A 1 103 ? -8.603 -20.103 -6.364 1.00 97.75 103 GLY A CA 1
ATOM 743 C C . GLY A 1 103 ? -8.247 -18.773 -5.690 1.00 97.75 103 GLY A C 1
ATOM 744 O O . GLY A 1 103 ? -8.518 -18.625 -4.496 1.00 97.75 103 GLY A O 1
ATOM 745 N N . ASP A 1 104 ? -7.678 -17.802 -6.414 1.00 98.50 104 ASP A N 1
ATOM 746 C CA . ASP A 1 104 ? -7.362 -16.478 -5.859 1.00 98.50 104 ASP A CA 1
ATOM 747 C C . ASP A 1 104 ? -8.612 -15.653 -5.551 1.00 98.50 104 ASP A C 1
ATOM 749 O O . ASP A 1 104 ? -8.592 -14.832 -4.636 1.00 98.50 104 ASP A O 1
ATOM 753 N N . ASP A 1 105 ? -9.726 -15.939 -6.220 1.00 97.62 105 ASP A N 1
ATOM 754 C CA . ASP A 1 105 ? -11.041 -15.371 -5.934 1.00 97.62 105 ASP A CA 1
ATOM 755 C C . ASP A 1 105 ? -11.523 -15.692 -4.515 1.00 97.62 105 ASP A C 1
ATOM 757 O O . ASP A 1 105 ? -12.206 -14.885 -3.880 1.00 97.62 105 ASP A O 1
ATOM 761 N N . VAL A 1 106 ? -11.102 -16.845 -3.993 1.00 97.25 106 VAL A N 1
ATOM 762 C CA . VAL A 1 106 ? -11.301 -17.224 -2.598 1.00 97.25 106 VAL A CA 1
ATOM 763 C C . VAL A 1 106 ? -10.158 -16.682 -1.743 1.00 97.25 106 VAL A C 1
ATOM 765 O O . VAL A 1 106 ? -10.411 -15.956 -0.788 1.00 97.25 106 VAL A O 1
ATOM 768 N N . LYS A 1 107 ? -8.900 -17.008 -2.060 1.00 98.25 107 LYS A N 1
ATOM 769 C CA . LYS A 1 107 ? -7.739 -16.702 -1.199 1.00 98.25 107 LYS A CA 1
ATOM 770 C C . LYS A 1 107 ? -7.545 -15.208 -0.942 1.00 98.25 107 LYS A C 1
ATOM 772 O O . LYS A 1 107 ? -7.293 -14.820 0.196 1.00 98.25 107 LYS A O 1
ATOM 777 N N . PHE A 1 108 ? -7.722 -14.395 -1.97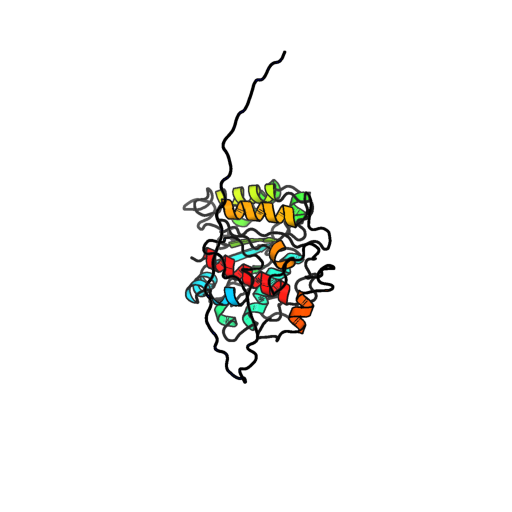5 1.00 98.62 108 PHE A N 1
ATOM 778 C CA . PHE A 1 108 ? -7.521 -12.947 -1.961 1.00 98.62 108 PHE A CA 1
ATOM 779 C C . PHE A 1 108 ? -8.817 -12.185 -2.246 1.00 98.62 108 PHE A C 1
ATOM 781 O O . PHE A 1 108 ? -8.783 -11.032 -2.674 1.00 98.62 108 PHE A O 1
ATOM 788 N N . GLY A 1 109 ? -9.970 -12.820 -2.013 1.00 98.25 109 GLY A N 1
ATOM 789 C CA . GLY A 1 109 ? -11.273 -12.196 -2.204 1.00 98.25 109 GLY A CA 1
ATOM 790 C C . GLY A 1 109 ? -11.381 -10.874 -1.439 1.00 98.25 109 GLY A C 1
ATOM 791 O O . GLY A 1 109 ? -11.108 -10.817 -0.239 1.00 98.25 109 GLY A O 1
ATOM 792 N N . VAL A 1 110 ? -11.802 -9.820 -2.137 1.00 98.69 110 VAL A N 1
ATOM 793 C CA . VAL A 1 110 ? -11.914 -8.447 -1.625 1.00 98.69 110 VAL A CA 1
ATOM 794 C C . VAL A 1 110 ? -13.243 -7.825 -2.053 1.00 98.69 110 VAL A C 1
ATOM 796 O O . VAL A 1 110 ? -13.769 -8.140 -3.123 1.00 98.69 110 VAL A O 1
ATOM 799 N N . SER A 1 111 ? -13.809 -6.961 -1.212 1.00 98.25 111 SER A N 1
ATOM 800 C CA . SER A 1 111 ? -15.029 -6.205 -1.500 1.00 98.25 111 SER A CA 1
ATOM 801 C C . SER A 1 111 ? -14.957 -4.804 -0.894 1.00 98.25 111 SER A C 1
ATOM 803 O O . SER A 1 111 ? -14.383 -4.612 0.175 1.00 98.25 111 SER A O 1
ATOM 805 N N . THR A 1 112 ? -15.582 -3.829 -1.554 1.00 97.50 112 THR A N 1
ATOM 806 C CA . THR A 1 112 ? -15.789 -2.464 -1.033 1.00 97.50 112 THR A CA 1
ATOM 807 C C . THR A 1 112 ? -17.080 -2.338 -0.221 1.00 97.50 112 THR A C 1
ATOM 809 O O . THR A 1 112 ? -17.473 -1.250 0.192 1.00 97.50 112 THR A O 1
ATOM 812 N N . THR A 1 113 ? -17.743 -3.466 0.038 1.00 95.62 113 THR A N 1
ATOM 813 C CA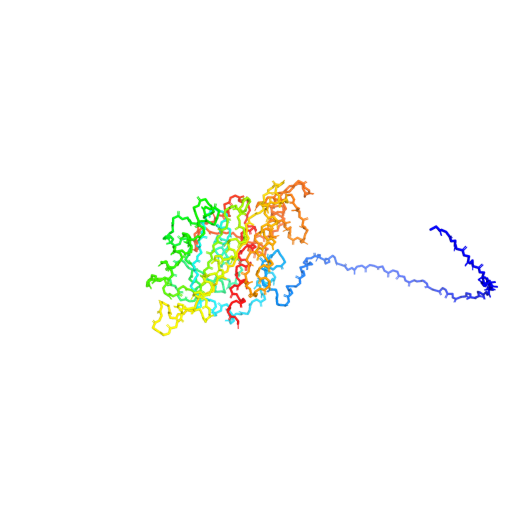 . THR A 1 113 ? -18.857 -3.602 0.979 1.00 95.62 113 THR A CA 1
ATOM 814 C C . THR A 1 113 ? -18.614 -4.815 1.871 1.00 95.62 113 THR A C 1
ATOM 816 O O . THR A 1 113 ? -17.846 -5.712 1.523 1.00 95.62 113 THR A O 1
ATOM 819 N N . LYS A 1 114 ? -19.261 -4.866 3.038 1.00 95.00 114 LYS A N 1
ATOM 820 C CA . LYS A 1 114 ? -19.079 -5.987 3.963 1.00 95.00 114 LYS A CA 1
ATOM 821 C C . LYS A 1 114 ? -19.701 -7.266 3.393 1.00 95.00 114 LYS A C 1
ATOM 823 O O . LYS A 1 114 ? -20.922 -7.407 3.366 1.00 95.00 114 LYS A O 1
ATOM 828 N N . GLU A 1 115 ? -18.854 -8.204 2.976 1.00 96.56 115 GLU A N 1
ATOM 829 C CA . GLU A 1 115 ? -19.239 -9.489 2.388 1.00 96.56 115 GLU A CA 1
ATOM 830 C C . GLU A 1 115 ? -18.499 -10.638 3.087 1.00 96.56 115 GLU A C 1
ATOM 832 O O . GLU A 1 115 ? -17.304 -10.552 3.360 1.00 96.56 115 GLU A O 1
ATOM 837 N N . ALA A 1 116 ? -19.205 -11.728 3.395 1.00 95.25 116 ALA A N 1
ATOM 838 C CA . ALA A 1 116 ? -18.608 -12.869 4.083 1.00 95.25 116 ALA A CA 1
ATOM 839 C C . ALA A 1 116 ? -17.521 -13.538 3.227 1.00 95.25 116 ALA A C 1
ATOM 841 O O . ALA A 1 116 ? -17.733 -13.830 2.052 1.00 95.25 116 ALA A O 1
ATOM 842 N N . GLY A 1 117 ? -16.371 -13.832 3.838 1.00 96.06 117 GLY A N 1
ATOM 843 C CA . GLY A 1 117 ? -15.264 -14.511 3.163 1.00 96.06 117 GLY A CA 1
ATOM 844 C C . GLY A 1 117 ? -14.455 -13.622 2.217 1.00 96.06 117 GLY A C 1
ATOM 845 O O . GLY A 1 117 ? -13.635 -14.155 1.470 1.00 96.06 117 GLY A O 1
ATOM 846 N N . LYS A 1 118 ? -14.648 -12.299 2.254 1.00 98.31 118 LYS A N 1
ATOM 847 C CA . LYS A 1 118 ? -13.835 -11.322 1.525 1.00 98.31 118 LYS A CA 1
ATOM 848 C C . LYS A 1 118 ? -13.316 -10.252 2.474 1.00 98.31 118 LYS A C 1
ATOM 850 O O . LYS A 1 118 ? -14.035 -9.816 3.366 1.00 98.31 118 LYS A O 1
ATOM 855 N N . LEU A 1 119 ? -12.089 -9.800 2.234 1.00 98.69 119 LEU A N 1
ATOM 856 C CA . LEU A 1 119 ? -11.525 -8.643 2.913 1.00 98.69 119 LEU A CA 1
ATOM 857 C C . LEU A 1 119 ? -12.395 -7.417 2.623 1.00 98.69 119 LEU A C 1
ATOM 859 O O . LEU A 1 119 ? -12.632 -7.092 1.455 1.00 98.69 119 LEU A O 1
ATOM 863 N N . TYR A 1 120 ? -12.854 -6.737 3.673 1.00 98.56 120 TYR A N 1
ATOM 864 C CA . TYR A 1 120 ? -13.578 -5.485 3.516 1.00 98.56 120 TYR A CA 1
ATOM 865 C C . TYR A 1 120 ? -12.576 -4.334 3.379 1.00 98.56 120 TYR A C 1
ATOM 867 O O . TYR A 1 120 ? -11.912 -3.946 4.341 1.00 98.56 120 TYR A O 1
ATOM 875 N N . PHE A 1 121 ? -12.457 -3.815 2.159 1.00 98.62 121 PHE A N 1
ATOM 876 C CA . PHE A 1 121 ? -11.508 -2.774 1.784 1.00 98.62 121 PHE A CA 1
ATOM 877 C C . PHE A 1 121 ? -12.259 -1.480 1.470 1.00 98.62 121 PHE A C 1
ATOM 879 O O . PHE A 1 121 ? -12.891 -1.348 0.421 1.00 98.62 121 PHE A O 1
ATOM 886 N N . ARG A 1 122 ? -12.217 -0.518 2.392 1.00 98.06 122 ARG A N 1
ATOM 887 C CA . ARG A 1 122 ? -12.819 0.804 2.214 1.00 98.06 122 ARG A CA 1
ATOM 888 C C . ARG A 1 122 ? -11.824 1.702 1.493 1.00 98.06 122 ARG A C 1
ATOM 890 O O . ARG A 1 122 ? -10.936 2.286 2.112 1.00 98.06 122 ARG A O 1
ATOM 897 N N . ASP A 1 123 ? -11.999 1.766 0.181 1.00 96.94 123 ASP A N 1
ATOM 898 C CA . ASP A 1 123 ? -11.182 2.554 -0.734 1.00 96.94 123 ASP A CA 1
ATOM 899 C C . ASP A 1 123 ? -11.641 4.012 -0.749 1.00 96.94 123 ASP A C 1
ATOM 901 O O . ASP A 1 123 ? -12.781 4.301 -1.114 1.00 96.94 123 ASP A O 1
ATOM 905 N N . ASN A 1 124 ? -10.772 4.910 -0.291 1.00 93.50 124 ASN A N 1
ATOM 906 C CA . ASN A 1 124 ? -11.006 6.344 -0.156 1.00 93.50 124 ASN A CA 1
ATOM 907 C C . ASN A 1 124 ? -12.385 6.704 0.450 1.00 93.50 124 ASN A C 1
ATOM 909 O O . ASN A 1 124 ? -13.211 7.354 -0.199 1.00 93.50 124 ASN A O 1
ATOM 913 N N . PRO A 1 125 ? -12.671 6.305 1.707 1.00 94.25 125 PRO A N 1
ATOM 914 C CA . PRO A 1 125 ? -14.003 6.444 2.303 1.00 94.25 125 PRO A CA 1
ATOM 915 C C . PRO A 1 125 ? -14.419 7.898 2.603 1.00 94.25 125 PRO A C 1
ATOM 917 O O . PRO A 1 125 ? -15.538 8.119 3.068 1.00 94.25 125 PRO A O 1
ATOM 920 N N . GLY A 1 126 ? -13.549 8.881 2.345 1.00 90.88 126 GLY A N 1
ATOM 921 C CA . GLY A 1 126 ? -13.789 10.305 2.580 1.00 90.88 126 GLY A CA 1
ATOM 922 C C . GLY A 1 126 ? -13.759 10.708 4.059 1.00 90.88 126 GLY A C 1
ATOM 923 O O . GLY A 1 126 ? -13.419 9.913 4.937 1.00 90.88 126 GLY A O 1
ATOM 924 N N . GLY A 1 127 ? -14.126 11.965 4.330 1.00 86.75 127 GLY A N 1
ATOM 925 C CA . GLY A 1 127 ? -14.188 12.529 5.688 1.00 86.75 127 GLY A CA 1
ATOM 926 C C . GLY A 1 127 ? -12.978 13.367 6.108 1.00 86.75 127 GLY A C 1
ATOM 927 O O . GLY A 1 127 ? -12.847 13.663 7.288 1.00 86.75 127 GLY A O 1
ATOM 928 N N . PHE A 1 128 ? -12.126 13.757 5.158 1.00 88.12 128 PHE A N 1
ATOM 929 C CA . PHE A 1 128 ? -10.903 14.521 5.404 1.00 88.12 128 PHE A CA 1
ATOM 930 C C . PHE A 1 128 ? -10.805 15.709 4.456 1.00 88.12 128 PHE A C 1
ATOM 932 O O . PHE A 1 128 ? -11.277 15.636 3.317 1.00 88.12 128 PHE A O 1
ATOM 939 N N . SER A 1 129 ? -10.182 16.795 4.914 1.00 84.56 129 SER A N 1
ATOM 940 C CA . SER A 1 129 ? -9.903 17.954 4.057 1.00 84.56 129 SER A CA 1
ATOM 941 C C . SER A 1 129 ? -8.765 17.686 3.071 1.00 84.56 129 SER A C 1
ATOM 943 O O . SER A 1 129 ? -8.718 18.299 2.005 1.00 84.56 129 SER A O 1
ATOM 945 N N . THR A 1 130 ? -7.886 16.738 3.405 1.00 81.12 130 THR A N 1
ATOM 946 C CA . THR A 1 130 ? -6.737 16.318 2.600 1.00 81.12 130 THR A CA 1
ATOM 947 C C . THR A 1 130 ? -6.757 14.796 2.441 1.00 81.12 130 THR A C 1
ATOM 949 O O . THR A 1 130 ? -6.398 14.091 3.374 1.00 81.12 130 THR A O 1
ATOM 952 N N . PRO A 1 131 ? -7.205 14.236 1.300 1.00 78.06 131 PRO A N 1
ATOM 953 C CA . PRO A 1 131 ? -7.203 12.786 1.059 1.00 78.06 131 PRO A CA 1
ATOM 954 C C . PRO A 1 131 ? -5.804 12.181 0.837 1.00 78.06 131 PRO A C 1
ATOM 956 O O . PRO A 1 131 ? -5.692 10.972 0.652 1.00 78.06 131 PRO A O 1
ATOM 959 N N . ASP A 1 132 ? -4.734 12.982 0.841 1.00 82.81 132 ASP A N 1
ATOM 960 C CA . ASP A 1 132 ? -3.366 12.572 0.504 1.00 82.81 132 ASP A CA 1
ATOM 961 C C . ASP A 1 132 ? -2.323 13.221 1.422 1.00 82.81 132 ASP A C 1
ATOM 963 O O . ASP A 1 132 ? -2.423 14.416 1.710 1.00 82.81 132 ASP A O 1
ATOM 967 N N . LEU A 1 133 ? -1.297 12.467 1.832 1.00 86.62 133 LEU A N 1
ATOM 968 C CA . LEU A 1 133 ? -0.241 12.979 2.713 1.00 86.62 133 LEU A CA 1
ATOM 969 C C . LEU A 1 133 ? 0.557 14.136 2.088 1.00 86.62 133 LEU A C 1
ATOM 971 O O . LEU A 1 133 ? 1.006 15.016 2.820 1.00 86.62 133 LEU A O 1
ATOM 975 N N . SER A 1 134 ? 0.675 14.201 0.757 1.00 83.81 134 SER A N 1
ATOM 976 C CA . SER A 1 134 ? 1.334 15.323 0.065 1.00 83.81 134 SER A CA 1
ATOM 977 C C . SER A 1 134 ? 0.542 16.634 0.159 1.00 83.81 134 SER A C 1
ATOM 979 O O . SER A 1 134 ? 1.068 17.732 -0.031 1.00 83.81 134 SER A O 1
ATOM 981 N N . GLN A 1 135 ? -0.749 16.551 0.483 1.00 79.38 135 GLN A N 1
ATOM 982 C CA . GLN A 1 135 ? -1.604 17.715 0.698 1.00 79.38 135 GLN A CA 1
ATOM 983 C C . GLN A 1 135 ? -1.602 18.155 2.166 1.00 79.38 135 GLN A C 1
ATOM 985 O O . GLN A 1 135 ? -1.779 19.343 2.439 1.00 79.38 135 GLN A O 1
ATOM 990 N N . THR A 1 136 ? -1.358 17.225 3.095 1.00 67.94 136 THR A N 1
ATOM 991 C CA . THR A 1 136 ? -1.322 17.472 4.545 1.00 67.94 136 THR A CA 1
ATOM 992 C C . THR A 1 136 ? -0.263 18.497 4.947 1.00 67.94 136 THR A C 1
ATOM 994 O O . THR A 1 136 ? -0.534 19.370 5.775 1.00 67.94 136 THR A O 1
ATOM 997 N N . ASP A 1 137 ? 0.915 18.439 4.328 1.00 62.12 137 ASP A N 1
ATOM 998 C CA . ASP A 1 137 ? 2.044 19.327 4.633 1.00 62.12 137 ASP A CA 1
ATOM 999 C C . ASP A 1 137 ? 1.774 20.801 4.262 1.00 62.12 137 ASP A C 1
ATOM 1001 O O . ASP A 1 137 ? 2.290 21.727 4.881 1.00 62.12 137 ASP A O 1
ATOM 1005 N N . ASN A 1 138 ? 0.867 21.049 3.309 1.00 59.28 138 ASN A N 1
ATOM 1006 C CA . ASN A 1 138 ? 0.429 22.407 2.960 1.00 59.28 138 ASN A CA 1
ATOM 1007 C C . ASN A 1 138 ? -0.610 22.986 3.945 1.00 59.28 138 ASN A C 1
ATOM 1009 O O . ASN A 1 138 ? -0.942 24.170 3.856 1.00 59.28 138 ASN A O 1
ATOM 1013 N N . GLY A 1 139 ? -1.153 22.162 4.850 1.00 64.50 139 GLY A N 1
ATOM 1014 C CA . GLY A 1 139 ? -2.140 22.547 5.861 1.00 64.50 139 GLY A CA 1
ATOM 1015 C C . GLY A 1 139 ? -1.541 22.593 7.268 1.00 64.50 139 GLY A C 1
ATOM 1016 O O . GLY A 1 139 ? -1.301 23.674 7.803 1.00 64.50 139 GLY A O 1
ATOM 1017 N N . SER A 1 140 ? -1.369 21.414 7.880 1.00 83.00 140 SER A N 1
ATOM 1018 C CA . SER A 1 140 ? -0.695 21.156 9.166 1.00 83.00 140 SER A CA 1
ATOM 1019 C C . SER A 1 140 ? -0.915 19.694 9.577 1.00 83.00 140 SER A C 1
ATOM 1021 O O . SER A 1 140 ? -2.056 19.223 9.621 1.00 83.00 140 SER A O 1
ATOM 1023 N N . TRP A 1 141 ? 0.148 19.005 9.995 1.00 90.56 141 TRP A N 1
ATOM 1024 C CA . TRP A 1 141 ? 0.072 17.661 10.579 1.00 90.56 141 TRP A CA 1
ATOM 1025 C C . TRP A 1 141 ? -0.861 17.568 11.794 1.00 90.56 141 TRP A C 1
ATOM 1027 O O . TRP A 1 141 ? -1.544 16.561 11.976 1.00 90.56 141 TRP A O 1
ATOM 1037 N N . GLU A 1 142 ? -0.971 18.633 12.593 1.00 91.19 142 GLU A N 1
ATOM 1038 C CA . GLU A 1 142 ? -1.910 18.688 13.720 1.00 91.19 142 GLU A CA 1
ATOM 1039 C C . GLU A 1 142 ? -3.369 18.618 13.249 1.00 91.19 142 GLU A C 1
ATOM 1041 O O . GLU A 1 142 ? -4.192 17.941 13.868 1.00 91.19 142 GLU A O 1
ATOM 1046 N N . THR A 1 143 ? -3.692 19.286 12.136 1.00 91.19 143 THR A N 1
ATOM 1047 C CA . THR A 1 143 ? -5.042 19.238 11.553 1.00 91.19 143 THR A CA 1
ATOM 1048 C C . THR A 1 143 ? -5.360 17.824 11.088 1.00 91.19 143 THR A C 1
ATOM 1050 O O . THR A 1 143 ? -6.404 17.290 11.449 1.00 91.19 143 THR A O 1
ATOM 1053 N N . TRP A 1 144 ? -4.430 17.183 10.383 1.00 93.00 144 TRP A N 1
ATOM 1054 C CA . TRP A 1 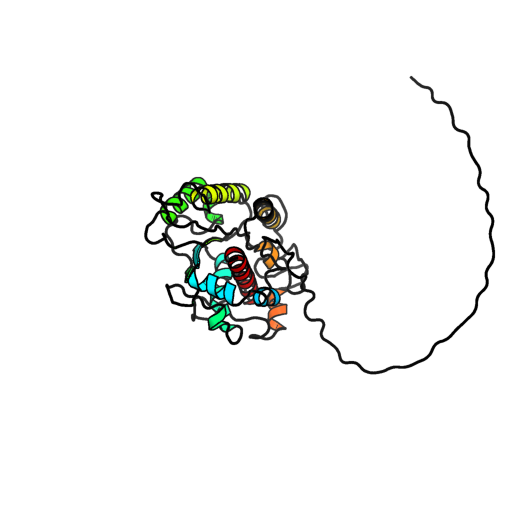144 ? -4.601 15.805 9.926 1.00 93.00 144 TRP A CA 1
ATOM 1055 C C . TRP A 1 144 ? -4.769 14.808 11.082 1.00 93.00 144 TRP A C 1
ATOM 1057 O O . TRP A 1 144 ? -5.658 13.958 11.034 1.00 93.00 144 TRP A O 1
ATOM 1067 N N . VAL A 1 145 ? -3.993 14.942 12.166 1.00 95.62 145 VAL A N 1
ATOM 1068 C CA . VAL A 1 145 ? -4.180 14.120 13.375 1.00 95.62 145 VAL A CA 1
ATOM 1069 C C . VAL A 1 145 ? -5.573 14.335 13.976 1.00 95.62 145 VAL A C 1
ATOM 1071 O O . VAL A 1 145 ? -6.218 13.365 14.369 1.00 95.62 145 VAL A O 1
ATOM 1074 N N . ASN A 1 146 ? -6.066 15.575 14.039 1.00 95.12 146 ASN A N 1
ATOM 1075 C CA . ASN A 1 146 ? -7.412 15.862 14.547 1.00 95.12 146 ASN A CA 1
ATOM 1076 C C . ASN A 1 146 ? -8.514 15.267 13.663 1.00 95.12 146 ASN A C 1
ATOM 1078 O O . ASN A 1 146 ? -9.435 14.651 14.191 1.00 95.12 146 ASN A O 1
ATOM 1082 N N . GLU A 1 147 ? -8.392 15.356 12.339 1.00 95.31 147 GLU A N 1
ATOM 1083 C CA . GLU A 1 147 ? -9.338 14.706 11.424 1.00 95.31 147 GLU A CA 1
ATOM 1084 C C . GLU A 1 147 ? -9.300 13.176 11.569 1.00 95.31 147 GLU A C 1
ATOM 1086 O O . GLU A 1 147 ? -10.345 12.525 11.576 1.00 95.31 147 GLU A O 1
ATOM 1091 N N . CYS A 1 148 ? -8.115 12.587 11.776 1.00 96.31 148 CYS A N 1
ATOM 1092 C CA . CYS A 1 148 ? -7.989 11.157 12.057 1.00 96.31 148 CYS A CA 1
ATOM 1093 C C . CYS A 1 148 ? -8.704 10.775 13.356 1.00 96.31 148 CYS A C 1
ATOM 1095 O O . CYS A 1 148 ? -9.371 9.741 13.394 1.00 96.31 148 CYS A O 1
ATOM 1097 N N . ARG A 1 149 ? -8.599 11.598 14.408 1.00 97.50 149 ARG A N 1
ATOM 1098 C CA . ARG A 1 149 ? -9.329 11.392 15.669 1.00 97.50 149 ARG A CA 1
ATOM 1099 C C . ARG A 1 149 ? -10.834 11.417 15.433 1.00 97.50 149 ARG A C 1
ATOM 1101 O O . ARG A 1 149 ? -11.508 10.463 15.803 1.00 97.50 149 ARG A O 1
ATOM 1108 N N . ASP A 1 150 ? -11.346 12.450 14.770 1.00 96.50 150 ASP A N 1
ATOM 1109 C CA . ASP A 1 150 ? -12.779 12.581 14.486 1.00 96.50 150 ASP A CA 1
ATOM 1110 C C . ASP A 1 150 ? -13.298 11.385 13.673 1.00 96.50 150 ASP A C 1
ATOM 1112 O O . ASP A 1 150 ? -14.327 10.791 14.005 1.00 96.50 150 ASP A O 1
ATOM 1116 N N . TRP A 1 151 ? -12.545 10.963 12.654 1.00 97.19 151 TRP A N 1
ATOM 1117 C CA . TRP A 1 151 ? -12.911 9.824 11.819 1.00 97.19 151 TRP A CA 1
ATOM 1118 C C . TRP A 1 151 ? -12.868 8.497 12.585 1.00 97.19 151 TRP A C 1
ATOM 1120 O O . TRP A 1 151 ? -13.793 7.689 12.478 1.00 97.19 151 TRP A O 1
ATOM 1130 N N . LEU A 1 152 ? -11.817 8.258 13.375 1.00 97.44 152 LEU A N 1
ATOM 1131 C CA . LEU A 1 152 ? -11.667 7.054 14.194 1.00 97.44 152 LEU A CA 1
ATOM 1132 C C . LEU A 1 152 ? -12.623 7.040 15.395 1.00 97.44 152 LEU A C 1
ATOM 1134 O O . LEU A 1 152 ? -12.879 5.978 15.951 1.00 97.44 152 LEU A O 1
ATOM 1138 N N . GLU A 1 153 ? -13.174 8.162 15.834 1.00 96.44 153 GLU A N 1
ATOM 1139 C CA . GLU A 1 153 ? -14.155 8.182 16.927 1.00 96.44 153 GLU A CA 1
ATOM 1140 C C . GLU A 1 153 ? -15.607 8.107 16.420 1.00 96.44 153 GLU A C 1
ATOM 1142 O O . GLU A 1 153 ? -16.522 7.845 17.204 1.00 96.44 153 GLU A O 1
ATOM 1147 N N . ALA A 1 154 ? -15.827 8.234 15.107 1.00 96.50 154 ALA A N 1
ATOM 1148 C CA . ALA A 1 154 ? -17.139 8.084 14.489 1.00 96.50 154 ALA A CA 1
ATOM 1149 C C . ALA A 1 154 ? -17.672 6.630 14.606 1.00 96.50 154 ALA A C 1
ATOM 1151 O O . ALA A 1 154 ? -16.974 5.681 14.215 1.00 96.50 154 ALA A O 1
ATOM 1152 N N . PRO A 1 155 ? -18.906 6.408 15.114 1.00 94.69 155 PRO A N 1
ATOM 1153 C CA . PRO A 1 155 ? -19.459 5.067 15.339 1.00 94.69 155 PRO A CA 1
ATOM 1154 C C . PRO A 1 155 ? -19.492 4.163 14.099 1.00 94.69 155 PRO A C 1
ATOM 1156 O O . PRO A 1 155 ? -19.294 2.953 14.205 1.00 94.69 155 PRO A O 1
ATOM 1159 N N . GLU A 1 156 ? -19.713 4.731 12.917 1.00 95.19 156 GLU A N 1
ATOM 1160 C CA . GLU A 1 156 ? -19.708 4.031 11.630 1.00 95.19 156 GLU A CA 1
ATOM 1161 C C . GLU A 1 156 ? -18.337 3.444 11.257 1.00 95.19 156 GLU A C 1
ATOM 1163 O O . GLU A 1 156 ? -18.264 2.501 10.471 1.00 95.19 156 GLU A O 1
ATOM 1168 N N . ASN A 1 157 ? -17.256 3.949 11.858 1.00 96.38 157 ASN A N 1
ATOM 1169 C CA . ASN A 1 157 ? -15.879 3.520 11.620 1.00 96.38 157 ASN A CA 1
ATOM 1170 C C . ASN A 1 157 ? -15.328 2.658 12.771 1.00 96.38 157 ASN A C 1
ATOM 1172 O O . ASN A 1 157 ? -14.135 2.335 12.805 1.00 96.38 157 ASN A O 1
ATOM 1176 N N . ALA A 1 158 ? -16.170 2.268 13.735 1.00 95.12 158 ALA A N 1
ATOM 1177 C CA . ALA A 1 158 ? -15.758 1.555 14.948 1.00 95.12 158 ALA A CA 1
ATOM 1178 C C . ALA A 1 158 ? -15.131 0.169 14.691 1.00 95.12 158 ALA A C 1
ATOM 1180 O O . ALA A 1 158 ? -14.397 -0.332 15.542 1.00 95.12 158 ALA A O 1
ATOM 1181 N N . ASN A 1 159 ? -15.397 -0.438 13.529 1.00 95.50 159 ASN A N 1
ATOM 1182 C CA . ASN A 1 159 ? -14.877 -1.762 13.163 1.00 95.50 159 ASN A CA 1
ATOM 1183 C C . ASN A 1 159 ? -13.567 -1.720 12.366 1.00 95.50 159 ASN A C 1
ATOM 1185 O O . ASN A 1 159 ? -12.893 -2.740 12.280 1.00 95.50 159 ASN A O 1
ATOM 1189 N N . VAL A 1 160 ? -13.192 -0.560 11.819 1.00 97.94 160 VAL A N 1
ATOM 1190 C CA . VAL A 1 160 ? -11.936 -0.392 11.074 1.00 97.94 160 VAL A CA 1
ATOM 1191 C C . VAL A 1 160 ? -10.761 -0.675 12.000 1.00 97.94 160 VAL A C 1
ATOM 1193 O O . VAL A 1 160 ? -10.639 -0.071 13.065 1.00 97.94 160 VAL A O 1
ATOM 1196 N N . ASN A 1 161 ? -9.892 -1.593 11.607 1.00 98.06 161 ASN A N 1
ATOM 1197 C CA . ASN A 1 161 ? -8.753 -2.025 12.418 1.00 98.06 161 ASN A CA 1
ATOM 1198 C C . ASN A 1 161 ? -7.440 -2.075 11.630 1.00 98.06 161 ASN A C 1
ATOM 1200 O O . ASN A 1 161 ? -6.408 -2.435 12.197 1.00 98.06 161 ASN A O 1
ATOM 1204 N N . VAL A 1 162 ? -7.459 -1.651 10.367 1.00 98.69 162 VAL A N 1
ATOM 1205 C CA . VAL A 1 162 ? -6.270 -1.354 9.569 1.00 98.69 162 VAL A CA 1
ATOM 1206 C C . VAL A 1 162 ? -6.459 0.013 8.914 1.00 98.69 162 VAL A C 1
ATOM 1208 O O . VAL A 1 162 ? -7.463 0.247 8.242 1.00 98.69 162 VAL A O 1
ATOM 1211 N N . PHE A 1 163 ? -5.507 0.917 9.126 1.00 97.75 163 PHE A N 1
ATOM 1212 C CA . PHE A 1 163 ? -5.569 2.306 8.676 1.00 97.75 163 PHE A CA 1
ATOM 1213 C C . PHE A 1 163 ? -4.321 2.656 7.861 1.00 97.75 163 PHE A C 1
ATOM 1215 O O . PHE A 1 163 ? -3.195 2.449 8.323 1.00 97.75 163 PHE A O 1
ATOM 1222 N N . MET A 1 164 ? -4.530 3.145 6.638 1.00 97.12 164 MET A N 1
ATOM 1223 C CA . MET A 1 164 ? -3.492 3.346 5.624 1.00 97.12 164 MET A CA 1
ATOM 1224 C C . MET A 1 164 ? -3.661 4.678 4.900 1.00 97.12 164 MET A C 1
ATOM 1226 O O . MET A 1 164 ? -4.786 5.093 4.621 1.00 97.12 164 MET A O 1
ATOM 1230 N N . TRP A 1 165 ? -2.544 5.298 4.517 1.00 94.38 165 TRP A N 1
ATOM 1231 C CA . TRP A 1 165 ? -2.545 6.561 3.780 1.00 94.38 165 TRP A CA 1
ATOM 1232 C C . TRP A 1 165 ? -1.393 6.637 2.781 1.00 94.38 165 TRP A C 1
ATOM 1234 O O . TRP A 1 165 ? -0.251 6.362 3.151 1.00 94.38 165 TRP A O 1
ATOM 1244 N N . SER A 1 166 ? -1.675 7.026 1.536 1.00 92.75 166 SER A N 1
ATOM 1245 C CA . SER A 1 166 ? -0.643 7.189 0.507 1.00 92.75 166 SER A CA 1
ATOM 1246 C C . SER A 1 166 ? -0.051 8.595 0.440 1.00 92.75 166 SER A C 1
ATOM 1248 O O . SER A 1 166 ? -0.695 9.585 0.787 1.00 92.75 166 SER A O 1
ATOM 1250 N N . TRP A 1 167 ? 1.134 8.675 -0.157 1.00 92.88 167 TRP A N 1
ATOM 1251 C CA . TRP A 1 167 ? 1.689 9.906 -0.710 1.00 92.88 167 TRP A CA 1
ATOM 1252 C C . TRP A 1 167 ? 1.446 9.947 -2.221 1.00 92.88 167 TRP A C 1
ATOM 1254 O O . TRP A 1 167 ? 1.826 9.005 -2.920 1.00 92.88 167 TRP A O 1
ATOM 1264 N N . CYS A 1 168 ? 0.866 11.033 -2.730 1.00 88.69 168 CYS A N 1
ATOM 1265 C CA . CYS A 1 168 ? 0.834 11.308 -4.165 1.00 88.69 168 CYS A CA 1
ATOM 1266 C C . CYS A 1 168 ? 2.198 11.757 -4.666 1.00 88.69 168 CYS A C 1
ATOM 1268 O O . CYS A 1 168 ? 2.520 11.450 -5.791 1.00 88.69 168 CYS A O 1
ATOM 1270 N N . ASP A 1 169 ? 2.965 12.480 -3.853 1.00 91.19 169 ASP A N 1
ATOM 1271 C CA . ASP A 1 169 ? 4.389 12.766 -4.035 1.00 91.19 169 ASP A CA 1
ATOM 1272 C C . ASP A 1 169 ? 4.954 12.977 -2.628 1.00 91.19 169 ASP A C 1
ATOM 1274 O O . ASP A 1 169 ? 4.310 13.595 -1.785 1.00 91.19 169 ASP A O 1
ATOM 1278 N N . ILE A 1 170 ? 6.115 12.408 -2.333 1.00 93.81 170 ILE A N 1
ATOM 1279 C CA . ILE A 1 170 ? 6.786 12.591 -1.037 1.00 93.81 170 ILE A CA 1
ATOM 1280 C C . ILE A 1 170 ? 7.919 13.626 -1.134 1.00 93.81 170 ILE A C 1
ATOM 1282 O O . ILE A 1 170 ? 8.461 14.058 -0.116 1.00 93.81 170 ILE A O 1
ATOM 1286 N N . GLY A 1 171 ? 8.283 14.027 -2.356 1.00 93.25 171 GLY A N 1
ATOM 1287 C CA . GLY A 1 171 ? 9.317 15.007 -2.641 1.00 93.25 171 GLY A CA 1
ATOM 1288 C C . GLY A 1 171 ? 9.023 16.365 -2.004 1.00 93.25 171 GLY A C 1
ATOM 1289 O O . GLY A 1 171 ? 7.967 16.948 -2.211 1.00 93.25 171 GLY A O 1
ATOM 1290 N N . GLY A 1 172 ? 9.979 16.888 -1.241 1.00 90.19 172 GLY A N 1
ATOM 1291 C CA . GLY A 1 172 ? 9.890 18.193 -0.584 1.00 90.19 172 GLY A CA 1
ATOM 1292 C C . GLY A 1 172 ? 9.063 18.224 0.704 1.00 90.19 172 GLY A C 1
ATOM 1293 O O . GLY A 1 172 ? 9.018 19.278 1.331 1.00 90.19 172 GLY A O 1
ATOM 1294 N N . HIS A 1 173 ? 8.460 17.103 1.109 1.00 91.25 173 HIS A N 1
ATOM 1295 C CA . HIS A 1 173 ? 7.643 17.015 2.321 1.00 91.25 173 HIS A CA 1
ATOM 1296 C C . HIS A 1 173 ? 8.452 16.676 3.580 1.00 91.25 173 HIS A C 1
ATOM 1298 O O . HIS A 1 173 ? 9.627 16.319 3.490 1.00 91.25 173 HIS A O 1
ATOM 1304 N N . ASP A 1 174 ? 7.833 16.729 4.763 1.00 90.69 174 ASP A N 1
ATOM 1305 C CA . ASP A 1 174 ? 8.453 16.285 6.021 1.00 90.69 174 ASP A CA 1
ATOM 1306 C C . ASP A 1 174 ? 7.999 14.870 6.435 1.00 90.69 174 ASP A C 1
ATOM 1308 O O . ASP A 1 174 ? 6.958 14.655 7.064 1.00 90.69 174 ASP A O 1
ATOM 1312 N N . ALA A 1 175 ? 8.814 13.867 6.097 1.00 94.88 175 ALA A N 1
ATOM 1313 C CA . ALA A 1 175 ? 8.585 12.481 6.498 1.00 94.88 175 ALA A CA 1
ATOM 1314 C C . ALA A 1 175 ? 8.770 12.245 8.009 1.00 94.88 175 ALA A C 1
ATOM 1316 O O . ALA A 1 175 ? 8.240 11.266 8.540 1.00 94.88 175 ALA A O 1
ATOM 1317 N N . SER A 1 176 ? 9.513 13.106 8.713 1.00 95.62 176 SER A N 1
ATOM 1318 C CA . SER A 1 176 ? 9.716 12.983 10.162 1.00 95.62 176 SER A CA 1
ATOM 1319 C C . SER A 1 176 ? 8.451 13.380 10.915 1.00 95.62 176 SER A C 1
ATOM 1321 O O . SER A 1 176 ? 8.027 12.653 11.818 1.00 95.62 176 SER A O 1
ATOM 1323 N N . ASP A 1 177 ? 7.804 14.469 10.501 1.00 94.31 177 ASP A N 1
ATOM 1324 C CA . ASP A 1 177 ? 6.531 14.903 11.079 1.00 94.31 177 ASP A CA 1
ATOM 1325 C C . ASP A 1 177 ? 5.394 13.918 10.774 1.00 94.31 177 ASP A C 1
ATOM 1327 O O . ASP A 1 177 ? 4.572 13.639 11.655 1.00 94.31 177 ASP A O 1
ATOM 1331 N N . TYR A 1 178 ? 5.393 13.293 9.590 1.00 95.50 178 TYR A N 1
ATOM 1332 C CA . TYR A 1 178 ? 4.516 12.150 9.311 1.00 95.50 178 TYR A CA 1
ATOM 1333 C C . TYR A 1 178 ? 4.719 11.024 10.332 1.00 95.50 178 TYR A C 1
ATOM 1335 O O . TYR A 1 178 ? 3.755 10.547 10.938 1.00 95.50 178 TYR A O 1
ATOM 1343 N N . CYS A 1 179 ? 5.971 10.618 10.573 1.00 97.31 179 CYS A N 1
ATOM 1344 C CA . CYS A 1 179 ? 6.282 9.559 11.533 1.00 97.31 179 CYS A CA 1
ATOM 1345 C C . CYS A 1 179 ? 5.835 9.922 12.958 1.00 97.31 179 CYS A C 1
ATOM 1347 O O . CYS A 1 179 ? 5.232 9.096 13.647 1.00 97.31 179 CYS A O 1
ATOM 1349 N N . ALA A 1 180 ? 6.070 11.162 13.395 1.00 97.31 180 ALA A N 1
ATOM 1350 C CA . ALA A 1 180 ? 5.641 11.652 14.705 1.00 97.31 180 ALA A CA 1
ATOM 1351 C C . ALA A 1 180 ? 4.105 11.700 14.845 1.00 97.31 180 ALA A C 1
ATOM 1353 O O . ALA A 1 180 ? 3.550 11.351 15.895 1.00 97.31 180 ALA A O 1
ATOM 1354 N N . SER A 1 181 ? 3.407 12.076 13.774 1.00 96.69 181 SER A N 1
ATOM 1355 C CA . SER A 1 181 ? 1.943 12.143 13.722 1.00 96.69 181 SER A CA 1
ATOM 1356 C C . SER A 1 181 ? 1.313 10.752 13.753 1.00 96.69 181 SER A C 1
ATOM 1358 O O . SER A 1 181 ? 0.421 10.488 14.560 1.00 96.69 181 SER A O 1
ATOM 1360 N N . MET A 1 182 ? 1.844 9.818 12.963 1.00 97.75 182 MET A N 1
ATOM 1361 C CA . MET A 1 182 ? 1.468 8.405 13.028 1.00 97.75 182 MET A CA 1
ATOM 1362 C C . MET A 1 182 ? 1.726 7.824 14.422 1.00 97.75 182 MET A C 1
ATOM 1364 O O . MET A 1 182 ? 0.864 7.138 14.966 1.00 97.75 182 MET A O 1
ATOM 1368 N N . GLN A 1 183 ? 2.860 8.144 15.055 1.00 98.44 183 GLN A N 1
ATOM 1369 C CA . GLN A 1 183 ? 3.148 7.698 16.421 1.00 98.44 183 GLN A CA 1
ATOM 1370 C C . GLN A 1 183 ? 2.136 8.233 17.439 1.00 98.44 183 GLN A C 1
ATOM 1372 O O . GLN A 1 183 ? 1.755 7.515 18.365 1.00 98.44 183 GLN A O 1
ATOM 1377 N N . THR A 1 184 ? 1.683 9.476 17.271 1.00 98.56 184 THR A N 1
ATOM 1378 C CA . THR A 1 184 ? 0.613 10.052 18.095 1.00 98.56 184 THR A CA 1
ATOM 1379 C C . THR A 1 184 ? -0.666 9.230 17.969 1.00 98.56 184 THR A C 1
ATOM 1381 O O . THR A 1 184 ? -1.216 8.796 18.982 1.00 98.56 184 THR A O 1
ATOM 1384 N N . LEU A 1 185 ? -1.090 8.930 16.740 1.00 98.56 185 LEU A N 1
ATOM 1385 C CA . LEU A 1 185 ? -2.280 8.117 16.488 1.00 98.56 185 LEU A CA 1
ATOM 1386 C C . LEU A 1 185 ? -2.131 6.681 17.003 1.00 98.56 185 LEU A C 1
ATOM 1388 O O . LEU A 1 185 ? -3.074 6.143 17.575 1.00 98.56 185 LEU A O 1
ATOM 1392 N N . ILE A 1 186 ? -0.948 6.073 16.894 1.00 98.62 186 ILE A N 1
ATOM 1393 C CA . ILE A 1 186 ? -0.665 4.739 17.444 1.00 98.62 186 ILE A CA 1
ATOM 1394 C C . ILE A 1 186 ? -0.758 4.746 18.977 1.00 98.62 186 ILE A C 1
ATOM 1396 O O . ILE A 1 186 ? -1.367 3.851 19.561 1.00 98.62 186 ILE A O 1
ATOM 1400 N N . ASN A 1 187 ? -0.225 5.769 19.648 1.00 98.69 187 ASN A N 1
ATOM 1401 C CA . ASN A 1 187 ? -0.319 5.899 21.109 1.00 98.69 187 ASN A CA 1
ATOM 1402 C C . ASN A 1 187 ? -1.765 6.095 21.598 1.00 98.69 187 ASN A C 1
ATOM 1404 O O . ASN A 1 187 ? -2.094 5.793 22.750 1.00 98.69 187 ASN A O 1
ATOM 1408 N N . GLU A 1 188 ? -2.639 6.622 20.744 1.00 98.62 188 GLU A N 1
ATOM 1409 C CA . GLU A 1 188 ? -4.049 6.839 21.051 1.00 98.62 188 GLU A CA 1
ATOM 1410 C C . GLU A 1 188 ? -4.898 5.613 20.707 1.00 98.62 188 GLU A C 1
ATOM 1412 O O . GLU A 1 188 ? -5.600 5.091 21.575 1.00 98.62 188 GLU A O 1
ATOM 1417 N N . TYR A 1 189 ? -4.798 5.118 19.477 1.00 98.62 189 TYR A N 1
ATOM 1418 C CA . TYR A 1 189 ? -5.717 4.144 18.887 1.00 98.62 189 TYR A CA 1
ATOM 1419 C C . TYR A 1 189 ? -5.097 2.770 18.616 1.00 98.62 189 TYR A C 1
ATOM 1421 O O . TYR A 1 189 ? -5.823 1.841 18.268 1.00 98.62 189 TYR A O 1
ATOM 1429 N N . GLY A 1 190 ? -3.785 2.607 18.783 1.00 97.94 190 GLY A N 1
ATOM 1430 C CA . GLY A 1 190 ? -3.104 1.318 18.671 1.00 97.94 190 GLY A CA 1
ATOM 1431 C C . GLY A 1 190 ? -3.374 0.381 19.852 1.00 97.94 190 GLY A C 1
ATOM 1432 O O . GLY A 1 190 ? -4.095 0.703 20.802 1.00 97.94 190 GLY A O 1
ATOM 1433 N N . ALA A 1 191 ? -2.780 -0.814 19.810 1.00 95.06 191 ALA A N 1
ATOM 1434 C CA . ALA A 1 191 ? -2.867 -1.777 20.906 1.00 95.06 191 ALA A CA 1
ATOM 1435 C C . ALA A 1 191 ? -2.318 -1.176 22.215 1.00 95.06 191 ALA A C 1
ATOM 1437 O O . ALA A 1 191 ? -1.179 -0.724 22.279 1.00 95.06 191 ALA A O 1
ATOM 1438 N N . GLY A 1 192 ? -3.144 -1.157 23.267 1.00 95.25 192 GLY A N 1
ATOM 1439 C CA . GLY A 1 192 ? -2.803 -0.516 24.546 1.00 95.25 192 GLY A CA 1
ATOM 1440 C C . GLY A 1 192 ? -2.920 1.015 24.553 1.00 95.25 192 GLY A C 1
ATOM 1441 O O . GLY A 1 192 ? -2.646 1.635 25.583 1.00 95.25 192 GLY A O 1
ATOM 1442 N N . GLY A 1 193 ? -3.361 1.619 23.446 1.00 97.69 193 GLY A N 1
ATOM 1443 C CA . GLY A 1 193 ? -3.494 3.062 23.295 1.00 97.69 193 GLY A CA 1
ATOM 1444 C C . GLY A 1 193 ? -4.519 3.689 24.242 1.00 97.69 193 GLY A C 1
ATOM 1445 O O . GLY A 1 193 ? -5.419 3.028 24.768 1.00 97.69 193 GLY A O 1
ATOM 1446 N N . THR A 1 194 ? -4.385 4.992 24.486 1.00 98.19 194 THR A N 1
ATOM 1447 C CA . THR A 1 194 ? -5.181 5.727 25.490 1.00 98.19 194 THR A CA 1
ATOM 1448 C C . THR A 1 194 ? -6.682 5.807 25.175 1.00 98.19 194 THR A C 1
ATOM 1450 O O . THR A 1 194 ? -7.486 5.982 26.095 1.00 98.19 194 THR A O 1
ATOM 1453 N N . LYS A 1 195 ? -7.077 5.621 23.909 1.00 97.81 195 LYS A N 1
ATOM 1454 C CA . LYS A 1 195 ? -8.459 5.692 23.408 1.00 97.81 195 LYS A CA 1
ATOM 1455 C C . LYS A 1 195 ? -9.113 4.323 23.187 1.00 97.81 195 LYS A C 1
ATOM 1457 O O . LYS A 1 195 ? -10.290 4.281 22.831 1.00 97.81 195 LYS A O 1
ATOM 1462 N N . VAL A 1 196 ? -8.406 3.221 23.448 1.00 96.69 196 VAL A N 1
ATOM 1463 C CA . VAL A 1 196 ? -8.889 1.848 23.208 1.00 96.69 196 VAL A CA 1
ATOM 1464 C C . VAL A 1 196 ? -9.162 1.111 24.517 1.00 96.69 196 VAL A C 1
ATOM 1466 O O . VAL A 1 196 ? -8.303 1.084 25.401 1.00 96.69 196 VAL A O 1
ATOM 1469 N N . GLY A 1 197 ? -10.342 0.501 24.645 1.00 92.31 197 GLY A N 1
ATOM 1470 C CA . GLY A 1 197 ? -10.733 -0.373 25.756 1.00 92.31 197 GLY A CA 1
ATOM 1471 C C . GLY A 1 197 ? -12.089 -0.021 26.389 1.00 92.31 197 GLY A C 1
ATOM 1472 O O . GLY A 1 197 ? -12.775 0.899 25.940 1.00 92.31 197 GLY A O 1
ATOM 1473 N N . PRO A 1 198 ? -12.505 -0.736 27.453 1.00 90.25 198 PRO A N 1
ATOM 1474 C CA . PRO A 1 198 ? -13.803 -0.523 28.093 1.00 90.25 198 PRO A CA 1
ATOM 1475 C C . PRO A 1 198 ? -14.002 0.925 28.564 1.00 90.25 198 PRO A C 1
ATOM 1477 O O . PRO A 1 198 ? -13.191 1.455 29.322 1.00 90.25 198 PRO A O 1
ATOM 1480 N N . GLY A 1 199 ? -15.095 1.556 28.122 1.00 88.94 199 GLY A N 1
ATOM 1481 C CA . GLY A 1 199 ? -15.438 2.940 28.476 1.00 88.94 199 GLY A CA 1
ATOM 1482 C C . GLY A 1 199 ? -14.592 4.016 27.785 1.00 88.94 199 GLY A C 1
ATOM 1483 O O . GLY A 1 199 ? -14.673 5.179 28.175 1.00 88.94 199 GLY A O 1
ATOM 1484 N N . ARG A 1 200 ? -13.780 3.648 26.787 1.00 93.19 200 ARG A N 1
ATOM 1485 C CA . ARG A 1 200 ? -13.002 4.580 25.960 1.00 93.19 200 ARG A CA 1
ATOM 1486 C C . ARG A 1 200 ? -13.660 4.773 24.592 1.00 93.19 200 ARG A C 1
ATOM 1488 O O . ARG A 1 200 ? -14.688 4.165 24.304 1.00 93.19 200 ARG A O 1
ATOM 1495 N N . ALA A 1 201 ? -13.071 5.642 23.770 1.00 92.62 201 ALA A N 1
ATOM 1496 C CA . ALA A 1 201 ? -13.634 6.035 22.481 1.00 92.62 201 ALA A CA 1
ATOM 1497 C C . ALA A 1 201 ? -13.787 4.856 21.504 1.00 92.62 201 ALA A C 1
ATOM 1499 O O . ALA A 1 201 ? -14.742 4.823 20.735 1.00 92.62 201 ALA A O 1
ATOM 1500 N N . ARG A 1 202 ? -12.890 3.860 21.561 1.00 94.69 202 ARG A N 1
ATOM 1501 C CA . ARG A 1 202 ? -12.963 2.644 20.740 1.00 94.69 202 ARG A CA 1
ATOM 1502 C C . ARG A 1 202 ? -12.871 1.376 21.581 1.00 94.69 202 ARG A C 1
ATOM 1504 O O . ARG A 1 202 ? -12.147 1.315 22.573 1.00 94.69 202 ARG A O 1
ATOM 1511 N N . ALA A 1 203 ? -13.571 0.334 21.137 1.00 92.56 203 ALA A N 1
ATOM 1512 C CA . ALA A 1 203 ? -13.484 -0.995 21.737 1.00 92.56 203 ALA A CA 1
ATOM 1513 C C . ALA A 1 203 ? -12.224 -1.753 21.288 1.00 92.56 203 ALA A C 1
ATOM 1515 O O . ALA A 1 203 ? -11.561 -2.371 22.118 1.00 92.56 203 ALA A O 1
ATOM 1516 N N . ASN A 1 204 ? -11.889 -1.665 19.996 1.00 92.38 204 ASN A N 1
ATOM 1517 C CA . ASN A 1 204 ? -10.803 -2.417 19.370 1.00 92.38 204 ASN A CA 1
ATOM 1518 C C . ASN A 1 204 ? -9.662 -1.491 18.922 1.00 92.38 204 ASN A C 1
ATOM 1520 O O . ASN A 1 204 ? -9.933 -0.362 18.492 1.00 92.38 204 ASN A O 1
ATOM 1524 N N . PRO A 1 205 ? -8.404 -1.956 19.010 1.00 96.81 205 PRO A N 1
ATOM 1525 C CA . PRO A 1 205 ? -7.257 -1.211 18.515 1.00 96.81 205 PRO A CA 1
ATOM 1526 C C . PRO A 1 205 ? -7.211 -1.175 16.987 1.00 96.81 205 PRO A C 1
ATOM 1528 O O . PRO A 1 205 ? -7.831 -1.991 16.305 1.00 96.81 205 PRO A O 1
ATOM 1531 N N . VAL A 1 206 ? -6.433 -0.229 16.471 1.00 98.44 206 VAL A N 1
ATOM 1532 C CA . VAL A 1 206 ? -6.193 -0.005 15.047 1.00 98.44 206 VAL A CA 1
ATOM 1533 C C . VAL A 1 206 ? -4.722 -0.256 14.740 1.00 98.44 206 VAL A C 1
ATOM 1535 O O . VAL A 1 206 ? -3.838 0.254 15.428 1.00 98.44 206 VAL A O 1
ATOM 1538 N N . ASN A 1 207 ? -4.460 -1.028 13.691 1.00 98.31 207 ASN A N 1
ATOM 1539 C CA . ASN A 1 207 ? -3.133 -1.179 13.117 1.00 98.31 207 ASN A CA 1
ATOM 1540 C C . ASN A 1 207 ? -2.899 -0.062 12.099 1.00 98.31 207 ASN A C 1
ATOM 1542 O O . ASN A 1 207 ? -3.655 0.077 11.139 1.00 98.31 207 ASN A O 1
ATOM 1546 N N . PHE A 1 208 ? -1.842 0.716 12.299 1.00 98.44 208 PHE A N 1
ATOM 1547 C CA . PHE A 1 208 ? -1.431 1.767 11.375 1.00 98.44 208 PHE A CA 1
ATOM 1548 C C . PHE A 1 208 ? -0.313 1.234 10.485 1.00 98.44 208 PHE A C 1
ATOM 1550 O O . PHE A 1 208 ? 0.722 0.794 10.987 1.00 98.44 208 PHE A O 1
ATOM 1557 N N . VAL A 1 209 ? -0.531 1.256 9.173 1.00 98.62 209 VAL A N 1
ATOM 1558 C CA . VAL A 1 209 ? 0.457 0.805 8.188 1.00 98.62 209 VAL A CA 1
ATOM 1559 C C . VAL A 1 209 ? 1.066 2.029 7.520 1.00 98.62 209 VAL A C 1
ATOM 1561 O O . VAL A 1 209 ? 0.357 2.881 6.984 1.00 98.62 209 VAL A O 1
ATOM 1564 N N . PHE A 1 210 ? 2.391 2.109 7.572 1.00 98.50 210 PHE A N 1
ATOM 1565 C CA . PHE A 1 210 ? 3.152 3.189 6.963 1.00 98.50 210 PHE A CA 1
ATOM 1566 C C . PHE A 1 210 ? 3.304 2.953 5.463 1.00 98.50 210 PHE A C 1
ATOM 1568 O O . PHE A 1 210 ? 3.259 1.818 4.981 1.00 98.50 210 PHE A O 1
ATOM 1575 N N . MET A 1 211 ? 3.525 4.029 4.717 1.00 97.75 211 MET A N 1
ATOM 1576 C CA . MET A 1 211 ? 3.822 3.959 3.291 1.00 97.75 211 MET A CA 1
ATOM 1577 C C . MET A 1 211 ? 4.893 4.986 2.936 1.00 97.75 211 MET A C 1
ATOM 1579 O O . MET A 1 211 ? 4.904 6.088 3.489 1.00 97.75 211 MET A O 1
ATOM 1583 N N . THR A 1 212 ? 5.788 4.633 2.017 1.00 97.75 212 THR A N 1
ATOM 1584 C CA . THR A 1 212 ? 6.659 5.614 1.350 1.00 97.75 212 THR A CA 1
ATOM 1585 C C . THR A 1 212 ? 5.960 6.159 0.098 1.00 97.75 212 THR A C 1
ATOM 1587 O O . THR A 1 212 ? 4.943 5.615 -0.337 1.00 97.75 212 THR A O 1
ATOM 1590 N N . GLY A 1 213 ? 6.458 7.268 -0.455 1.00 95.44 213 GLY A N 1
ATOM 1591 C CA . GLY A 1 213 ? 5.985 7.791 -1.740 1.00 95.44 213 GLY A CA 1
ATOM 1592 C C . GLY A 1 213 ? 6.672 7.145 -2.937 1.00 95.44 213 GLY A C 1
ATOM 1593 O O . GLY A 1 213 ? 7.607 6.357 -2.785 1.00 95.44 213 GLY A O 1
ATOM 1594 N N . HIS A 1 214 ? 6.186 7.484 -4.129 1.00 95.88 214 HIS A N 1
ATOM 1595 C CA . HIS A 1 214 ? 6.744 6.990 -5.383 1.00 95.88 214 HIS A CA 1
ATOM 1596 C C . HIS A 1 214 ? 8.121 7.598 -5.694 1.00 95.88 214 HIS A C 1
ATOM 1598 O O . HIS A 1 214 ? 8.544 8.589 -5.094 1.00 95.88 214 HIS A O 1
ATOM 1604 N N . ALA A 1 215 ? 8.827 6.985 -6.643 1.00 97.69 215 ALA A N 1
ATOM 1605 C CA . ALA A 1 215 ? 10.068 7.525 -7.186 1.00 97.69 215 ALA A CA 1
ATOM 1606 C C . ALA A 1 215 ? 9.797 8.655 -8.196 1.00 97.69 215 ALA A C 1
ATOM 1608 O O . ALA A 1 215 ? 8.840 8.598 -8.967 1.00 97.69 215 ALA A O 1
ATOM 1609 N N . ASN A 1 216 ? 10.663 9.664 -8.216 1.00 97.25 216 ASN A N 1
ATOM 1610 C CA . ASN A 1 216 ? 10.646 10.775 -9.157 1.00 97.25 216 ASN A CA 1
ATOM 1611 C C . ASN A 1 216 ? 11.789 10.614 -10.154 1.00 97.25 216 ASN A C 1
ATOM 1613 O O . ASN A 1 216 ? 12.964 10.708 -9.786 1.00 97.25 216 ASN A O 1
ATOM 1617 N N . ARG A 1 217 ? 11.444 10.426 -11.430 1.00 96.88 217 ARG A N 1
ATOM 1618 C CA . ARG A 1 217 ? 12.411 10.223 -12.511 1.00 96.88 217 ARG A CA 1
ATOM 1619 C C . ARG A 1 217 ? 13.499 11.298 -12.487 1.00 96.88 217 ARG A C 1
ATOM 1621 O O . ARG A 1 217 ? 13.197 12.491 -12.501 1.00 96.88 217 ARG A O 1
ATOM 1628 N N . ASN A 1 218 ? 14.763 10.877 -12.461 1.00 97.06 218 ASN A N 1
ATOM 1629 C CA . ASN A 1 218 ? 15.952 11.737 -12.362 1.00 97.06 218 ASN A CA 1
ATOM 1630 C C . ASN A 1 218 ? 16.018 12.670 -11.125 1.00 97.06 218 ASN A C 1
ATOM 1632 O O . ASN A 1 218 ? 16.890 13.537 -11.073 1.00 97.06 218 ASN A O 1
ATOM 1636 N N . ASN A 1 219 ? 15.134 12.523 -10.132 1.00 97.19 219 ASN A N 1
ATOM 1637 C CA . ASN A 1 219 ? 15.039 13.416 -8.970 1.00 97.19 219 ASN A CA 1
ATOM 1638 C C . ASN A 1 219 ? 14.792 12.649 -7.659 1.00 97.19 219 ASN A C 1
ATOM 1640 O O . ASN A 1 219 ? 13.964 13.029 -6.833 1.00 97.19 219 ASN A O 1
ATOM 1644 N N . ASN A 1 220 ? 15.504 11.537 -7.476 1.00 97.88 220 ASN A N 1
ATOM 1645 C CA . ASN A 1 220 ? 15.316 10.652 -6.328 1.00 97.88 220 ASN A CA 1
ATOM 1646 C C . ASN A 1 220 ? 16.246 10.938 -5.145 1.00 97.88 220 ASN A C 1
ATOM 1648 O O . ASN A 1 220 ? 15.923 10.551 -4.023 1.00 97.88 220 ASN A O 1
ATOM 1652 N N . VAL A 1 221 ? 17.379 11.611 -5.360 1.00 96.25 221 VAL A N 1
ATOM 1653 C CA . VAL A 1 221 ? 18.446 11.762 -4.358 1.00 96.25 221 VAL A CA 1
ATOM 1654 C C . VAL A 1 221 ? 18.633 13.211 -3.953 1.00 96.25 221 VAL A C 1
ATOM 1656 O O . VAL A 1 221 ? 18.762 14.089 -4.799 1.00 96.25 221 VAL A O 1
ATOM 1659 N N . GLY A 1 222 ? 18.757 13.433 -2.648 1.00 94.88 222 GLY A N 1
ATOM 1660 C CA . GLY A 1 222 ? 18.984 14.752 -2.077 1.00 94.88 222 GLY A CA 1
ATOM 1661 C C . GLY A 1 222 ? 18.071 14.996 -0.886 1.00 94.88 222 GLY A C 1
ATOM 1662 O O . GLY A 1 222 ? 17.174 14.209 -0.590 1.00 94.88 222 GLY A O 1
ATOM 1663 N N . GLU A 1 223 ? 18.314 16.091 -0.177 1.00 94.25 223 GLU A N 1
ATOM 1664 C CA . GLU A 1 223 ? 17.428 16.522 0.903 1.00 94.25 223 GLU A CA 1
ATOM 1665 C C . GLU A 1 223 ? 15.997 16.700 0.374 1.00 94.25 223 GLU A C 1
ATOM 1667 O O . GLU A 1 223 ? 15.791 17.266 -0.700 1.00 94.25 223 GLU A O 1
ATOM 1672 N N . GLY A 1 224 ? 15.020 16.135 1.087 1.00 93.69 224 GLY A N 1
ATOM 1673 C CA . GLY A 1 224 ? 13.615 16.138 0.681 1.00 93.69 224 GLY A CA 1
ATOM 1674 C C . GLY A 1 224 ? 13.272 15.244 -0.516 1.00 93.69 224 GLY A C 1
ATOM 1675 O O . GLY A 1 224 ? 12.100 15.128 -0.845 1.00 93.69 224 GLY A O 1
ATOM 1676 N N . CYS A 1 225 ? 14.228 14.590 -1.181 1.00 97.31 225 CYS A N 1
ATOM 1677 C CA . CYS A 1 225 ? 13.928 13.745 -2.342 1.00 97.31 225 CYS A CA 1
ATOM 1678 C C . CYS A 1 225 ? 13.396 12.356 -1.928 1.00 97.31 225 CYS A C 1
ATOM 1680 O O . CYS A 1 225 ? 13.715 11.886 -0.828 1.00 97.31 225 CYS A O 1
ATOM 1682 N N . PRO A 1 226 ? 12.638 11.654 -2.797 1.00 97.94 226 PRO A N 1
ATOM 1683 C CA . PRO A 1 226 ? 11.968 10.398 -2.460 1.00 97.94 226 PRO A CA 1
ATOM 1684 C C . PRO A 1 226 ? 12.820 9.344 -1.753 1.00 97.94 226 PRO A C 1
ATOM 1686 O O . PRO A 1 226 ? 12.373 8.784 -0.753 1.00 97.94 226 PRO A O 1
ATOM 1689 N N . LYS A 1 227 ? 14.069 9.122 -2.183 1.00 97.94 227 LYS A N 1
ATOM 1690 C CA . LYS A 1 227 ? 14.970 8.147 -1.546 1.00 97.94 227 LYS A CA 1
ATOM 1691 C C . LYS A 1 227 ? 15.222 8.472 -0.078 1.00 97.94 227 LYS A C 1
ATOM 1693 O O . LYS A 1 227 ? 15.197 7.590 0.779 1.00 97.94 227 LYS A O 1
ATOM 1698 N N . ASN A 1 228 ? 15.502 9.740 0.205 1.00 97.19 228 ASN A N 1
ATOM 1699 C CA . ASN A 1 228 ? 15.840 10.224 1.537 1.00 97.19 228 ASN A CA 1
ATOM 1700 C C . ASN A 1 228 ? 14.610 10.190 2.453 1.00 97.19 228 ASN A C 1
ATOM 1702 O O . ASN A 1 228 ? 14.706 9.731 3.589 1.00 97.19 228 ASN A O 1
ATOM 1706 N N . GLN A 1 229 ? 13.448 10.581 1.931 1.00 97.69 229 GLN A N 1
ATOM 1707 C CA . GLN A 1 229 ? 12.183 10.542 2.663 1.00 97.69 229 GLN A CA 1
ATOM 1708 C C . GLN A 1 229 ? 11.735 9.106 2.969 1.00 97.69 229 GLN A C 1
ATOM 1710 O O . GLN A 1 229 ? 11.375 8.789 4.103 1.00 97.69 229 GLN A O 1
ATOM 1715 N N . ALA A 1 230 ? 11.836 8.202 1.989 1.00 98.19 230 ALA A N 1
ATOM 1716 C CA . ALA A 1 230 ? 11.569 6.780 2.176 1.00 98.19 230 ALA A CA 1
ATOM 1717 C C . ALA A 1 230 ? 12.502 6.163 3.229 1.00 98.19 230 ALA A C 1
ATOM 1719 O O . ALA A 1 230 ? 12.060 5.369 4.059 1.00 98.19 230 ALA A O 1
ATOM 1720 N N . ALA A 1 231 ? 13.783 6.553 3.246 1.00 98.00 231 ALA A N 1
ATOM 1721 C CA . ALA A 1 231 ? 14.735 6.085 4.248 1.00 98.00 231 ALA A CA 1
ATOM 1722 C C . ALA A 1 231 ? 14.333 6.486 5.679 1.00 98.00 231 ALA A C 1
ATOM 1724 O O . ALA A 1 231 ? 14.439 5.648 6.574 1.00 98.00 231 ALA A O 1
ATOM 1725 N N . ILE A 1 232 ? 13.823 7.707 5.886 1.00 98.19 232 ILE A N 1
ATOM 1726 C CA . ILE A 1 232 ? 13.318 8.173 7.191 1.00 98.19 232 ILE A CA 1
ATOM 1727 C C . ILE A 1 232 ? 12.174 7.272 7.678 1.00 98.19 232 ILE A C 1
ATOM 1729 O O . ILE A 1 232 ? 12.245 6.725 8.780 1.00 98.19 232 ILE A O 1
ATOM 1733 N N . ILE A 1 233 ? 11.154 7.059 6.840 1.00 98.50 233 ILE A N 1
ATOM 1734 C CA . ILE A 1 233 ? 9.973 6.252 7.193 1.00 98.50 233 ILE A CA 1
ATOM 1735 C C . ILE A 1 233 ? 10.364 4.795 7.447 1.00 98.50 233 ILE A C 1
ATOM 1737 O O . ILE A 1 233 ? 9.960 4.197 8.446 1.00 98.50 233 ILE A O 1
ATOM 1741 N N . ASN A 1 234 ? 11.177 4.218 6.563 1.00 98.31 234 ASN A N 1
ATOM 1742 C CA . ASN A 1 234 ? 11.618 2.836 6.683 1.00 98.31 234 ASN A CA 1
ATOM 1743 C C . ASN A 1 234 ? 12.442 2.604 7.956 1.00 98.31 234 ASN A C 1
ATOM 1745 O O . ASN A 1 234 ? 12.260 1.588 8.625 1.00 98.31 234 ASN A O 1
ATOM 1749 N N . GLU A 1 235 ? 13.344 3.524 8.308 1.00 98.06 235 GLU A N 1
ATOM 1750 C CA . GLU A 1 235 ? 14.141 3.411 9.533 1.00 98.06 235 GLU A CA 1
ATOM 1751 C C . GLU A 1 235 ? 13.276 3.541 10.788 1.00 98.06 235 GLU A C 1
ATOM 1753 O O . GLU A 1 235 ? 13.424 2.757 11.731 1.00 98.06 235 GLU A O 1
ATOM 1758 N N . PHE A 1 236 ? 12.314 4.467 10.772 1.00 98.19 236 PHE A N 1
ATOM 1759 C CA . PHE A 1 236 ? 11.328 4.601 11.838 1.00 98.19 236 PHE A CA 1
ATOM 1760 C C . PHE A 1 236 ? 10.535 3.301 12.036 1.00 98.19 236 PHE A C 1
ATOM 1762 O O . PHE A 1 236 ? 10.380 2.824 13.163 1.00 98.19 236 PHE A O 1
ATOM 1769 N N . CYS A 1 237 ? 10.094 2.679 10.942 1.00 98.44 237 CYS A N 1
ATOM 1770 C CA . CYS A 1 237 ? 9.354 1.422 10.962 1.00 98.44 237 CYS A CA 1
ATOM 1771 C C . CYS A 1 237 ? 10.189 0.254 11.501 1.00 98.44 237 CYS A C 1
ATOM 1773 O O . CYS A 1 237 ? 9.728 -0.473 12.380 1.00 98.44 237 CYS A O 1
ATOM 1775 N N . ARG A 1 238 ? 11.438 0.095 11.044 1.00 97.38 238 ARG A N 1
ATOM 1776 C CA . ARG A 1 238 ? 12.345 -0.952 11.551 1.00 97.38 238 ARG A CA 1
ATOM 1777 C C . ARG A 1 238 ? 12.642 -0.785 13.037 1.00 97.38 238 ARG A C 1
ATOM 1779 O O . ARG A 1 238 ? 12.612 -1.765 13.775 1.00 97.38 238 ARG A O 1
ATOM 1786 N N . THR A 1 239 ? 12.895 0.447 13.472 1.00 96.75 239 THR A N 1
ATOM 1787 C CA . THR A 1 239 ? 13.233 0.757 14.869 1.00 96.75 239 THR A CA 1
ATOM 1788 C C . THR A 1 239 ? 12.090 0.418 15.822 1.00 96.75 239 THR A C 1
ATOM 1790 O O . THR A 1 239 ? 12.331 -0.084 16.918 1.00 96.75 239 THR A O 1
ATOM 1793 N N . ASN A 1 240 ? 10.848 0.677 15.409 1.00 96.19 240 ASN A N 1
ATOM 1794 C CA . ASN A 1 240 ? 9.678 0.551 16.277 1.00 96.19 240 ASN A CA 1
ATOM 1795 C C . ASN A 1 240 ? 8.853 -0.721 16.029 1.00 96.19 240 ASN A C 1
ATOM 1797 O O . ASN A 1 240 ? 7.871 -0.955 16.729 1.00 96.19 240 ASN A O 1
ATOM 1801 N N . GLY A 1 241 ? 9.237 -1.553 15.056 1.00 96.00 241 GLY A N 1
ATOM 1802 C CA . GLY A 1 241 ? 8.485 -2.758 14.704 1.00 96.00 241 GLY A CA 1
ATOM 1803 C C . GLY A 1 241 ? 7.176 -2.474 13.957 1.00 96.00 241 GLY A C 1
ATOM 1804 O O . GLY A 1 241 ? 6.258 -3.286 14.021 1.00 96.00 241 GLY A O 1
ATOM 1805 N N . TYR A 1 242 ? 7.067 -1.331 13.272 1.00 97.62 242 TYR A N 1
ATOM 1806 C CA . TYR A 1 242 ? 5.907 -1.003 12.437 1.00 97.62 242 TYR A CA 1
ATOM 1807 C C . TYR A 1 242 ? 6.097 -1.488 11.009 1.00 97.62 242 TYR A C 1
ATOM 1809 O O . TYR A 1 242 ? 7.220 -1.513 10.506 1.00 97.62 242 TYR A O 1
ATOM 1817 N N . TYR A 1 243 ? 4.992 -1.822 10.346 1.00 98.31 243 TYR A N 1
ATOM 1818 C CA . TYR A 1 243 ? 5.012 -2.297 8.969 1.00 98.31 243 TYR A CA 1
ATOM 1819 C C . TYR A 1 243 ? 4.866 -1.155 7.961 1.00 98.31 243 TYR A C 1
ATOM 1821 O O . TYR A 1 243 ? 4.059 -0.245 8.163 1.00 98.31 243 TYR A O 1
ATOM 1829 N N . CYS A 1 244 ? 5.622 -1.234 6.863 1.00 98.56 244 CYS A N 1
ATOM 1830 C CA . CYS A 1 244 ? 5.624 -0.237 5.792 1.00 98.56 244 CYS A CA 1
ATOM 1831 C C . CYS A 1 244 ? 5.476 -0.881 4.408 1.00 98.56 244 CYS A C 1
ATOM 1833 O O . CYS A 1 244 ? 6.147 -1.875 4.125 1.00 98.56 244 CYS A O 1
ATOM 1835 N N . ILE A 1 245 ? 4.653 -0.293 3.534 1.00 98.62 245 ILE A N 1
ATOM 1836 C CA . ILE A 1 245 ? 4.669 -0.570 2.090 1.00 98.62 245 ILE A CA 1
ATOM 1837 C C . ILE A 1 245 ? 5.618 0.433 1.429 1.00 98.62 245 ILE A C 1
ATOM 1839 O O . ILE A 1 245 ? 5.326 1.629 1.366 1.00 98.62 245 ILE A O 1
ATOM 1843 N N . ASP A 1 246 ? 6.756 -0.051 0.936 1.00 98.31 246 ASP A N 1
ATOM 1844 C CA . ASP A 1 246 ? 7.819 0.811 0.419 1.00 98.31 246 ASP A CA 1
ATOM 1845 C C . ASP A 1 246 ? 7.708 0.984 -1.102 1.00 98.31 246 ASP A C 1
ATOM 1847 O O . ASP A 1 246 ? 8.326 0.249 -1.879 1.00 98.31 246 ASP A O 1
ATOM 1851 N N . TYR A 1 247 ? 6.897 1.961 -1.519 1.00 97.81 247 TYR A N 1
ATOM 1852 C CA . TYR A 1 247 ? 6.739 2.368 -2.916 1.00 97.81 247 TYR A CA 1
ATOM 1853 C C . TYR A 1 247 ? 8.078 2.692 -3.564 1.00 97.81 247 TYR A C 1
ATOM 1855 O O . TYR A 1 247 ? 8.362 2.143 -4.621 1.00 97.81 247 TYR A O 1
ATOM 1863 N N . TYR A 1 248 ? 8.912 3.517 -2.928 1.00 98.19 248 TYR A N 1
ATOM 1864 C CA . TYR A 1 248 ? 10.197 3.920 -3.496 1.00 98.19 248 TYR A CA 1
ATOM 1865 C C . TYR A 1 248 ? 11.062 2.706 -3.855 1.00 98.19 248 TYR A C 1
ATOM 1867 O O . TYR A 1 248 ? 11.596 2.627 -4.962 1.00 98.19 248 TYR A O 1
ATOM 1875 N N . SER A 1 249 ? 11.172 1.727 -2.948 1.00 98.38 249 SER A N 1
ATOM 1876 C CA . SER A 1 249 ? 11.914 0.495 -3.237 1.00 98.38 249 SER A CA 1
ATOM 1877 C C . SER A 1 249 ? 11.317 -0.270 -4.418 1.00 98.38 249 SER A C 1
ATOM 1879 O O . SER A 1 249 ? 12.076 -0.717 -5.276 1.00 98.38 249 SER A O 1
ATOM 1881 N N . ILE A 1 250 ? 9.990 -0.423 -4.471 1.00 98.56 250 ILE A N 1
ATOM 1882 C CA . ILE A 1 250 ? 9.304 -1.127 -5.563 1.00 98.56 250 ILE A CA 1
ATOM 1883 C C . ILE A 1 250 ? 9.519 -0.393 -6.892 1.00 98.56 250 ILE A C 1
ATOM 1885 O O . ILE A 1 250 ? 9.896 -1.017 -7.876 1.00 98.56 250 ILE A O 1
ATOM 1889 N N . ASP A 1 251 ? 9.327 0.920 -6.926 1.00 98.44 251 ASP A N 1
ATOM 1890 C CA . ASP A 1 251 ? 9.360 1.716 -8.153 1.00 98.44 251 ASP A CA 1
ATOM 1891 C C . ASP A 1 251 ? 10.780 1.819 -8.737 1.00 98.44 251 ASP A C 1
ATOM 1893 O O . ASP A 1 251 ? 10.929 1.914 -9.946 1.00 98.44 251 ASP A O 1
ATOM 1897 N N . THR A 1 252 ? 11.830 1.719 -7.913 1.00 98.50 252 THR A N 1
ATOM 1898 C CA . THR A 1 252 ? 13.240 1.830 -8.349 1.00 98.50 252 THR A CA 1
ATOM 1899 C C . THR A 1 252 ? 13.956 0.496 -8.571 1.00 98.50 252 THR A C 1
ATOM 1901 O O . THR A 1 252 ? 15.160 0.486 -8.831 1.00 98.50 252 THR A O 1
ATOM 1904 N N . THR A 1 253 ? 13.258 -0.638 -8.458 1.00 98.62 253 THR A N 1
ATOM 1905 C CA . THR A 1 253 ? 13.878 -1.968 -8.566 1.00 98.62 253 THR A CA 1
ATOM 1906 C C . THR A 1 253 ? 13.163 -2.834 -9.596 1.00 98.62 253 THR A C 1
ATOM 1908 O O . THR A 1 253 ? 12.001 -3.206 -9.415 1.00 98.62 253 THR A O 1
ATOM 1911 N N . ALA A 1 254 ? 13.886 -3.231 -10.641 1.00 98.38 254 ALA A N 1
ATOM 1912 C CA . ALA A 1 254 ? 13.390 -4.126 -11.678 1.00 98.38 254 ALA A CA 1
ATOM 1913 C C . ALA A 1 254 ? 13.032 -5.522 -11.132 1.00 98.38 254 ALA A C 1
ATOM 1915 O O . ALA A 1 254 ? 13.303 -5.876 -9.980 1.00 98.38 254 ALA A O 1
ATOM 1916 N N . MET A 1 255 ? 12.370 -6.331 -11.960 1.00 97.69 255 MET A N 1
ATOM 1917 C CA . MET A 1 255 ? 11.877 -7.656 -11.557 1.00 97.69 255 MET A CA 1
ATOM 1918 C C . MET A 1 255 ? 12.995 -8.676 -11.290 1.00 97.69 255 MET A C 1
ATOM 1920 O O . MET A 1 255 ? 12.771 -9.643 -10.566 1.00 97.69 255 MET A O 1
ATOM 1924 N N . ASP A 1 256 ? 14.198 -8.447 -11.821 1.00 96.44 256 ASP A N 1
ATOM 1925 C CA . ASP A 1 256 ? 15.410 -9.231 -11.545 1.00 96.44 256 ASP A CA 1
ATOM 1926 C C . ASP A 1 256 ? 16.158 -8.771 -10.275 1.00 96.44 256 ASP A C 1
ATOM 1928 O O . ASP A 1 256 ? 17.159 -9.372 -9.887 1.00 96.44 256 ASP A O 1
ATOM 1932 N N . GLY A 1 257 ? 15.664 -7.721 -9.609 1.00 97.31 257 GLY A N 1
ATOM 1933 C CA . GLY A 1 257 ? 16.278 -7.129 -8.424 1.00 97.31 257 GLY A CA 1
ATOM 1934 C C . GLY A 1 257 ? 17.283 -6.010 -8.715 1.00 97.31 257 GLY A C 1
ATOM 1935 O O . GLY A 1 257 ? 17.851 -5.467 -7.766 1.00 97.31 257 GLY A O 1
ATOM 1936 N N . THR A 1 258 ? 17.506 -5.636 -9.978 1.00 98.56 258 THR A N 1
ATOM 1937 C CA . THR A 1 258 ? 18.415 -4.538 -10.328 1.00 98.56 258 THR A CA 1
ATOM 1938 C C . THR A 1 258 ? 17.820 -3.190 -9.915 1.00 98.56 258 THR A C 1
ATOM 1940 O O . THR A 1 258 ? 16.697 -2.850 -10.285 1.00 98.56 258 THR A O 1
ATOM 1943 N N . TYR A 1 259 ? 18.580 -2.414 -9.137 1.00 98.31 259 TYR A N 1
ATOM 1944 C CA . TYR A 1 259 ? 18.196 -1.075 -8.684 1.00 98.31 259 TYR A CA 1
ATOM 1945 C C . TYR A 1 259 ? 18.638 0.003 -9.681 1.00 98.31 259 TYR A C 1
ATOM 1947 O O . TYR A 1 259 ? 19.811 0.060 -10.058 1.00 98.31 259 TYR A O 1
ATOM 1955 N N . TYR A 1 260 ? 17.714 0.898 -10.021 1.00 98.50 260 TYR A N 1
ATOM 1956 C CA . TYR A 1 260 ? 17.914 2.038 -10.909 1.00 98.50 260 TYR A CA 1
ATOM 1957 C C . TYR A 1 260 ? 17.522 3.331 -10.180 1.00 98.50 260 TYR A C 1
ATOM 1959 O O . TYR A 1 260 ? 16.351 3.603 -9.914 1.00 98.50 260 TYR A O 1
ATOM 1967 N N . GLU A 1 261 ? 18.519 4.139 -9.822 1.00 97.94 261 GLU A N 1
ATOM 1968 C CA . GLU A 1 261 ? 18.319 5.350 -9.013 1.00 97.94 261 GLU A CA 1
ATOM 1969 C C . GLU A 1 261 ? 17.565 6.464 -9.742 1.00 97.94 261 GLU A C 1
ATOM 1971 O O . GLU A 1 261 ? 16.947 7.310 -9.108 1.00 97.94 261 GLU A O 1
ATOM 1976 N N . ASP A 1 262 ? 17.611 6.482 -11.065 1.00 98.19 262 ASP A N 1
ATOM 1977 C CA . ASP A 1 262 ? 17.009 7.504 -11.916 1.00 98.19 262 ASP A CA 1
ATOM 1978 C C . ASP A 1 262 ? 15.545 7.212 -12.287 1.00 98.19 262 ASP A C 1
ATOM 1980 O O . ASP A 1 262 ? 14.937 7.995 -13.018 1.00 98.19 262 ASP A O 1
ATOM 1984 N N . THR A 1 263 ? 14.974 6.120 -11.768 1.00 98.44 263 THR A N 1
ATOM 1985 C CA . THR A 1 263 ? 13.646 5.633 -12.165 1.00 98.44 263 THR A CA 1
ATOM 1986 C C . THR A 1 263 ? 12.499 6.543 -11.724 1.00 98.44 263 THR A C 1
ATOM 1988 O O . THR A 1 263 ? 12.530 7.106 -10.627 1.00 98.44 263 THR A O 1
ATOM 1991 N N . GLY A 1 264 ? 11.467 6.660 -12.562 1.00 97.50 264 GLY A N 1
ATOM 1992 C CA . GLY A 1 264 ? 10.146 7.166 -12.184 1.00 97.50 264 GLY A CA 1
ATOM 1993 C C . GLY A 1 264 ? 9.223 6.122 -11.541 1.00 97.50 264 GLY A C 1
ATOM 1994 O O . GLY A 1 264 ? 9.547 4.949 -11.385 1.00 97.50 264 GLY A O 1
ATOM 1995 N N . ASP A 1 265 ? 8.017 6.551 -11.196 1.00 94.94 265 ASP A N 1
ATOM 1996 C CA . ASP A 1 265 ? 6.922 5.727 -10.667 1.00 94.94 265 ASP A CA 1
ATOM 1997 C C . ASP A 1 265 ? 6.363 4.709 -11.673 1.00 94.94 265 ASP A C 1
ATOM 1999 O O . ASP A 1 265 ? 5.665 3.760 -11.296 1.00 94.94 265 ASP A O 1
ATOM 2003 N N . ASN A 1 266 ? 6.667 4.903 -12.956 1.00 97.06 266 ASN A N 1
ATOM 2004 C CA . ASN A 1 266 ? 6.284 4.017 -14.042 1.00 97.06 266 ASN A CA 1
ATOM 2005 C C . ASN A 1 266 ? 7.345 2.952 -14.373 1.00 97.06 266 ASN A C 1
ATOM 2007 O O . ASN A 1 266 ? 7.116 2.140 -15.263 1.00 97.06 266 ASN A O 1
ATOM 2011 N N . GLY A 1 267 ? 8.481 2.905 -13.668 1.00 97.56 267 GLY A N 1
ATOM 2012 C CA . GLY A 1 267 ? 9.581 1.983 -13.991 1.00 97.56 267 GLY A CA 1
ATOM 2013 C C . GLY A 1 267 ? 10.474 2.458 -15.143 1.00 97.56 267 GLY A C 1
ATOM 2014 O O . GLY A 1 267 ? 11.287 1.691 -15.659 1.00 97.56 267 GLY A O 1
ATOM 2015 N N . ASP A 1 268 ? 10.327 3.712 -15.570 1.00 97.88 268 ASP A N 1
ATOM 2016 C CA . ASP A 1 268 ? 11.122 4.313 -16.631 1.00 97.88 268 ASP A CA 1
ATOM 2017 C C . ASP A 1 268 ? 12.455 4.864 -16.102 1.00 97.88 268 ASP A C 1
ATOM 2019 O O . ASP A 1 268 ? 12.484 5.679 -15.184 1.00 97.88 268 ASP A O 1
ATOM 2023 N N . SER A 1 269 ? 13.568 4.424 -16.692 1.00 98.44 269 SER A N 1
ATOM 2024 C CA . SER A 1 269 ? 14.940 4.753 -16.278 1.00 98.44 269 SER A CA 1
ATOM 2025 C C . SER A 1 269 ? 15.838 4.948 -17.504 1.00 98.44 269 SER A C 1
ATOM 2027 O O . SER A 1 269 ? 15.833 4.145 -18.442 1.00 98.44 269 SER A O 1
ATOM 2029 N N . GLU A 1 270 ? 16.644 6.015 -17.507 1.00 97.50 270 GLU A N 1
ATOM 2030 C CA . GLU A 1 270 ? 17.643 6.260 -18.559 1.00 97.50 270 GLU A CA 1
ATOM 2031 C C . GLU A 1 270 ? 18.800 5.264 -18.466 1.00 97.50 270 GLU A C 1
ATOM 2033 O O . GLU A 1 270 ? 19.328 4.824 -19.485 1.00 97.50 270 GLU A O 1
ATOM 2038 N N . SER A 1 271 ? 19.157 4.880 -17.243 1.00 98.00 271 SER A N 1
ATOM 2039 C CA . SER A 1 271 ? 20.213 3.921 -16.929 1.00 98.00 271 SER A CA 1
ATOM 2040 C C . SER A 1 271 ? 19.844 2.496 -17.346 1.00 98.00 271 SER A C 1
ATOM 2042 O O . SER A 1 271 ? 20.723 1.732 -17.741 1.00 98.00 271 SER A O 1
ATOM 2044 N N . TYR A 1 272 ? 18.557 2.142 -17.287 1.00 98.19 272 TYR A N 1
ATOM 2045 C CA . TYR A 1 272 ? 18.025 0.924 -17.900 1.00 98.19 272 TYR A CA 1
ATOM 2046 C C . TYR A 1 272 ? 17.934 1.051 -19.430 1.00 98.19 272 TYR A C 1
ATOM 2048 O O . TYR A 1 272 ? 18.266 0.114 -20.153 1.00 98.19 272 TYR A O 1
ATOM 2056 N N . GLY A 1 273 ? 17.538 2.232 -19.918 1.00 97.88 273 GLY A N 1
ATOM 2057 C CA . GLY A 1 273 ? 17.369 2.534 -21.341 1.00 97.88 273 GLY A CA 1
ATOM 2058 C C . GLY A 1 273 ? 15.921 2.461 -21.836 1.00 97.88 273 GLY A C 1
ATOM 2059 O O . GLY A 1 273 ? 15.704 2.319 -23.037 1.00 97.88 273 GLY A O 1
ATOM 2060 N N . GLY A 1 274 ? 14.933 2.560 -20.942 1.00 97.50 274 GLY A N 1
ATOM 2061 C CA . GLY A 1 274 ? 13.521 2.351 -21.270 1.00 97.50 274 GLY A CA 1
ATOM 2062 C C . GLY A 1 274 ? 12.647 2.213 -20.026 1.00 97.50 274 GLY A C 1
ATOM 2063 O O . GLY A 1 274 ? 12.927 2.849 -19.011 1.00 97.50 274 GLY A O 1
ATOM 2064 N N . ASN A 1 275 ? 11.617 1.368 -20.100 1.00 98.44 275 ASN A N 1
ATOM 2065 C CA . ASN A 1 275 ? 10.732 1.033 -18.985 1.00 98.44 275 ASN A CA 1
ATOM 2066 C C . ASN A 1 275 ? 10.875 -0.453 -18.640 1.00 98.44 275 ASN A C 1
ATOM 2068 O O . ASN A 1 275 ? 10.370 -1.313 -19.357 1.00 98.44 275 ASN A O 1
ATOM 2072 N N . PHE A 1 276 ? 11.538 -0.763 -17.523 1.00 98.56 276 PHE A N 1
ATOM 2073 C CA . PHE A 1 276 ? 11.818 -2.158 -17.172 1.00 98.56 276 PHE A CA 1
ATOM 2074 C C . PHE A 1 276 ? 10.571 -2.938 -16.755 1.00 98.56 276 PHE A C 1
ATOM 2076 O O . PHE A 1 276 ? 10.582 -4.168 -16.783 1.00 98.56 276 PHE A O 1
ATOM 2083 N N . TYR A 1 277 ? 9.502 -2.258 -16.337 1.00 98.56 277 TYR A N 1
ATOM 2084 C CA . TYR A 1 277 ? 8.255 -2.920 -15.977 1.00 98.56 277 TYR A CA 1
ATOM 2085 C C . TYR A 1 277 ? 7.416 -3.256 -17.200 1.00 98.56 277 TYR A C 1
ATOM 2087 O O . TYR A 1 277 ? 6.833 -4.338 -17.246 1.00 98.56 277 TYR A O 1
ATOM 2095 N N . GLU A 1 278 ? 7.375 -2.362 -18.181 1.00 98.56 278 GLU A N 1
ATOM 2096 C CA . GLU A 1 278 ? 6.739 -2.619 -19.472 1.00 98.56 278 GLU A CA 1
ATOM 2097 C C . GLU A 1 278 ? 7.483 -3.727 -20.226 1.00 98.56 278 GLU A C 1
ATOM 2099 O O . GLU A 1 278 ? 6.875 -4.747 -20.547 1.00 98.56 278 GLU A O 1
ATOM 2104 N N . ASP A 1 279 ? 8.810 -3.620 -20.359 1.00 98.62 279 ASP A N 1
ATOM 2105 C CA . ASP A 1 279 ? 9.641 -4.633 -21.023 1.00 98.62 279 ASP A CA 1
ATOM 2106 C C . ASP A 1 279 ? 9.508 -6.014 -20.356 1.00 98.62 279 ASP A C 1
ATOM 2108 O O . ASP A 1 279 ? 9.425 -7.054 -21.024 1.00 98.62 279 ASP A O 1
ATOM 2112 N N . TRP A 1 280 ? 9.445 -6.053 -19.020 1.00 98.69 280 TRP A N 1
ATOM 2113 C CA . TRP A 1 280 ? 9.194 -7.299 -18.303 1.00 98.69 280 TRP A CA 1
ATOM 2114 C C . TRP A 1 280 ? 7.770 -7.813 -18.543 1.00 98.69 280 TRP A C 1
ATOM 2116 O O . TRP A 1 280 ? 7.596 -8.989 -18.840 1.00 98.69 280 TRP A O 1
ATOM 2126 N N . GLN A 1 281 ? 6.741 -6.968 -18.455 1.00 98.69 281 GLN A N 1
ATOM 2127 C CA . GLN A 1 281 ? 5.359 -7.408 -18.656 1.00 98.69 281 GLN A CA 1
ATOM 2128 C C . GLN A 1 281 ? 5.130 -7.959 -20.071 1.00 98.69 281 GLN A C 1
ATOM 2130 O O . GLN A 1 281 ? 4.504 -9.009 -20.211 1.00 98.69 281 GLN A O 1
ATOM 2135 N N . ASP A 1 282 ? 5.674 -7.299 -21.093 1.00 98.56 282 ASP A N 1
ATOM 2136 C CA . ASP A 1 282 ? 5.524 -7.676 -22.503 1.00 98.56 282 ASP A CA 1
ATOM 2137 C C . ASP A 1 282 ? 6.263 -8.973 -22.854 1.00 98.56 282 ASP A C 1
ATOM 2139 O O . ASP A 1 282 ? 5.842 -9.725 -23.737 1.00 98.56 282 ASP A O 1
ATOM 2143 N N . SER A 1 283 ? 7.345 -9.274 -22.132 1.00 98.44 283 SER A N 1
ATOM 2144 C CA . SER A 1 283 ? 8.085 -10.533 -22.268 1.00 98.44 283 SER A CA 1
ATOM 2145 C C . SER A 1 283 ? 7.514 -11.685 -21.428 1.00 98.44 283 SER A C 1
ATOM 2147 O O . SER A 1 283 ? 7.992 -12.813 -21.553 1.00 98.44 283 SER A O 1
ATOM 2149 N N . HIS A 1 284 ? 6.483 -11.446 -20.605 1.00 98.56 284 HIS A N 1
ATOM 2150 C CA . HIS A 1 284 ? 5.925 -12.433 -19.676 1.00 98.56 284 HIS A CA 1
ATOM 2151 C C . HIS A 1 284 ? 4.420 -12.679 -19.876 1.00 98.56 284 HIS A C 1
ATOM 2153 O O . HIS A 1 284 ? 3.645 -11.835 -20.313 1.00 98.56 284 HIS A O 1
ATOM 2159 N N . THR A 1 285 ? 3.972 -13.884 -19.522 1.00 98.62 285 THR A N 1
ATOM 2160 C CA . THR A 1 285 ? 2.584 -14.327 -19.752 1.00 98.62 285 THR A CA 1
ATOM 2161 C C . THR A 1 285 ? 1.590 -13.842 -18.682 1.00 98.62 285 THR A C 1
ATOM 2163 O O . THR A 1 285 ? 1.766 -14.132 -17.492 1.00 98.62 285 THR A O 1
ATOM 2166 N N . GLU A 1 286 ? 0.502 -13.193 -19.119 1.00 98.56 286 GLU A N 1
ATOM 2167 C CA . GLU A 1 286 ? -0.685 -12.870 -18.303 1.00 98.56 286 GLU A CA 1
ATOM 2168 C C . GLU A 1 286 ? -1.287 -14.144 -17.672 1.00 98.56 286 GLU A C 1
ATOM 2170 O O . GLU A 1 286 ? -1.342 -15.201 -18.300 1.00 98.56 286 GLU A O 1
ATOM 2175 N N . GLY A 1 287 ? -1.722 -14.073 -16.412 1.00 97.94 287 GLY A N 1
ATOM 2176 C CA . GLY A 1 287 ? -2.270 -15.207 -15.653 1.00 97.94 287 GLY A CA 1
ATOM 2177 C C . GLY A 1 287 ? -1.215 -16.182 -15.111 1.00 97.94 287 GLY A C 1
ATOM 2178 O O . GLY A 1 287 ? -1.530 -17.050 -14.299 1.00 97.94 287 GLY A O 1
ATOM 2179 N N . VAL A 1 288 ? 0.051 -16.026 -15.510 1.00 98.06 288 VAL A N 1
ATOM 2180 C CA . VAL A 1 288 ? 1.182 -16.799 -14.972 1.00 98.06 288 VAL A CA 1
ATOM 2181 C C . VAL A 1 288 ? 2.070 -15.906 -14.114 1.00 98.06 288 VAL A C 1
ATOM 2183 O O . VAL A 1 288 ? 2.304 -16.207 -12.940 1.00 98.06 288 VAL A O 1
ATOM 2186 N N . HIS A 1 289 ? 2.516 -14.792 -14.695 1.00 98.50 289 HIS A N 1
ATOM 2187 C CA . HIS A 1 289 ? 3.516 -13.898 -14.111 1.00 98.50 289 HIS A CA 1
ATOM 2188 C C . HIS A 1 289 ? 2.913 -12.582 -13.612 1.00 98.50 289 HIS A C 1
ATOM 2190 O O . HIS A 1 289 ? 3.370 -12.028 -12.616 1.00 98.50 289 HIS A O 1
ATOM 2196 N N . TRP A 1 290 ? 1.864 -12.102 -14.279 1.00 98.75 290 TRP A N 1
ATOM 2197 C CA . TRP A 1 290 ? 1.157 -10.870 -13.941 1.00 98.75 290 TRP A CA 1
ATOM 2198 C C . TRP A 1 290 ? -0.343 -11.005 -14.230 1.00 98.75 290 TRP A C 1
ATOM 2200 O O . TRP A 1 290 ? -0.765 -11.929 -14.925 1.00 98.75 290 TRP A O 1
ATOM 2210 N N . TYR A 1 291 ? -1.152 -10.100 -13.687 1.00 98.81 291 TYR A N 1
ATOM 2211 C CA . TYR A 1 291 ? -2.597 -10.021 -13.920 1.00 98.81 291 TYR A CA 1
ATOM 2212 C C . TYR A 1 291 ? -3.037 -8.580 -14.178 1.00 98.81 291 TYR A C 1
ATOM 2214 O O . TYR A 1 291 ? -2.280 -7.639 -13.939 1.00 98.81 291 TYR A O 1
ATOM 2222 N N . ARG A 1 292 ? -4.262 -8.410 -14.676 1.00 98.69 292 ARG A N 1
ATOM 2223 C CA . ARG A 1 292 ? -4.853 -7.092 -14.911 1.00 98.69 292 ARG A CA 1
ATOM 2224 C C . ARG A 1 292 ? -5.379 -6.497 -13.613 1.00 98.69 292 ARG A C 1
ATOM 2226 O O . ARG A 1 292 ? -6.202 -7.117 -12.938 1.00 98.69 292 ARG A O 1
ATOM 2233 N N . ASN A 1 293 ? -4.946 -5.283 -13.291 1.00 98.75 293 ASN A N 1
ATOM 2234 C CA . ASN A 1 293 ? -5.558 -4.516 -12.205 1.00 98.75 293 ASN A CA 1
ATOM 2235 C C . ASN A 1 293 ? -6.984 -4.109 -12.579 1.00 98.75 293 ASN A C 1
ATOM 2237 O O . ASN A 1 293 ? -7.330 -4.051 -13.760 1.00 98.75 293 ASN A O 1
ATOM 2241 N N . ARG A 1 294 ? -7.799 -3.780 -11.574 1.00 98.62 294 ARG A N 1
ATOM 2242 C CA . ARG A 1 294 ? -9.191 -3.365 -11.783 1.00 98.62 294 ARG A CA 1
ATOM 2243 C C . ARG A 1 294 ? -9.540 -2.119 -10.994 1.00 98.62 294 ARG A C 1
ATOM 2245 O O . ARG A 1 294 ? -9.133 -1.994 -9.850 1.00 98.62 294 ARG A O 1
ATOM 2252 N N . SER A 1 295 ? -10.371 -1.250 -11.561 1.00 97.56 295 SER A N 1
ATOM 2253 C CA . SER A 1 295 ? -10.823 -0.011 -10.901 1.00 97.56 295 SER A CA 1
ATOM 2254 C C . SER A 1 295 ? -11.689 -0.239 -9.653 1.00 97.56 295 SER A C 1
ATOM 2256 O O . SER A 1 295 ? -11.871 0.657 -8.836 1.00 97.56 295 SER A O 1
ATOM 2258 N N . SER A 1 296 ? -12.251 -1.439 -9.502 1.00 97.88 296 SER A N 1
ATOM 2259 C CA . SER A 1 296 ? -13.017 -1.894 -8.334 1.00 97.88 296 SER A CA 1
ATOM 2260 C C . SER A 1 296 ? -13.092 -3.430 -8.326 1.00 97.88 296 SER A C 1
ATOM 2262 O O . SER A 1 296 ? -12.798 -4.054 -9.354 1.00 97.88 296 SER A O 1
ATOM 2264 N N . PRO A 1 297 ? -13.502 -4.085 -7.220 1.00 97.69 297 PRO A N 1
ATOM 2265 C CA . PRO A 1 297 ? -13.727 -5.530 -7.211 1.00 97.69 297 PRO A CA 1
ATOM 2266 C C . PRO A 1 297 ? -14.733 -5.957 -8.292 1.00 97.69 297 PRO A C 1
ATOM 2268 O O . PRO A 1 297 ? -15.907 -5.596 -8.247 1.00 97.69 297 PRO A O 1
ATOM 2271 N N . GLY A 1 298 ? -14.270 -6.722 -9.286 1.00 93.56 298 GLY A N 1
ATOM 2272 C CA . GLY A 1 298 ? -15.094 -7.118 -10.439 1.00 93.56 298 GLY A CA 1
ATOM 2273 C C . GLY A 1 298 ? -15.342 -6.014 -11.480 1.00 93.56 298 GLY A C 1
ATOM 2274 O O . GLY A 1 298 ? -16.101 -6.245 -12.419 1.00 93.56 298 GLY A O 1
ATOM 2275 N N . GLY A 1 299 ? -14.718 -4.844 -11.321 1.00 96.75 299 GLY A N 1
ATOM 2276 C CA . GLY A 1 299 ? -14.798 -3.714 -12.244 1.00 96.75 299 GLY A CA 1
ATOM 2277 C C . GLY A 1 299 ? -13.990 -3.899 -13.530 1.00 96.75 299 GLY A C 1
ATOM 2278 O O . GLY A 1 299 ? -13.492 -4.987 -13.826 1.00 96.75 299 GLY A O 1
ATOM 2279 N N . ALA A 1 300 ? -13.875 -2.814 -14.297 1.00 97.88 300 ALA A N 1
ATOM 2280 C CA . ALA A 1 300 ? -13.115 -2.793 -15.544 1.00 97.88 300 ALA A CA 1
ATOM 2281 C C . ALA A 1 300 ? -11.605 -2.886 -15.291 1.00 97.88 300 ALA A C 1
ATOM 2283 O O . ALA A 1 300 ? -11.117 -2.411 -14.261 1.00 97.88 300 ALA A O 1
ATOM 2284 N N . ASP A 1 301 ? -10.890 -3.468 -16.255 1.00 98.25 301 ASP A N 1
ATOM 2285 C CA . ASP A 1 301 ? -9.429 -3.471 -16.268 1.00 98.25 301 ASP A CA 1
ATOM 2286 C C . ASP A 1 301 ? -8.911 -2.028 -16.348 1.00 98.25 301 ASP A C 1
ATOM 2288 O O . ASP A 1 301 ? -9.384 -1.237 -17.166 1.00 98.25 301 ASP A O 1
ATOM 2292 N N . GLU A 1 302 ? -7.935 -1.692 -15.511 1.00 98.06 302 GLU A N 1
ATOM 2293 C CA . GLU A 1 302 ? -7.351 -0.350 -15.434 1.00 98.06 302 GLU A CA 1
ATOM 2294 C C . GLU A 1 302 ? -5.862 -0.460 -15.066 1.00 98.06 302 GLU A C 1
ATOM 2296 O O . GLU A 1 302 ? -5.442 -1.402 -14.390 1.00 98.06 302 GLU A O 1
ATOM 2301 N N . TYR A 1 303 ? -5.030 0.488 -15.492 1.00 98.38 303 TYR A N 1
ATOM 2302 C CA . TYR A 1 303 ? -3.686 0.638 -14.928 1.00 98.38 303 TYR A CA 1
ATOM 2303 C C . TYR A 1 303 ? -3.748 1.445 -13.630 1.00 98.38 303 TYR A C 1
ATOM 2305 O O . TYR A 1 303 ? -4.700 2.190 -13.397 1.00 98.38 303 TYR A O 1
ATOM 2313 N N . GLY A 1 304 ? -2.725 1.311 -12.779 1.00 97.12 304 GLY A N 1
ATOM 2314 C CA . GLY A 1 304 ? -2.496 2.332 -11.754 1.00 97.12 304 GLY A CA 1
ATOM 2315 C C . GLY A 1 304 ? -2.346 3.691 -12.439 1.00 97.12 304 GLY A C 1
ATOM 2316 O O . GLY A 1 304 ? -1.825 3.762 -13.555 1.00 97.12 304 GLY A O 1
ATOM 2317 N N . GLN A 1 305 ? -2.846 4.763 -11.828 1.00 96.56 305 GLN A N 1
ATOM 2318 C CA . GLN A 1 305 ? -2.689 6.085 -12.438 1.00 96.56 305 GLN A CA 1
ATOM 2319 C C . GLN A 1 305 ? -1.203 6.405 -12.640 1.00 96.56 305 GLN A C 1
ATOM 2321 O O . GLN A 1 305 ? -0.381 6.031 -11.822 1.00 96.56 305 GLN A O 1
ATOM 2326 N N . HIS A 1 306 ? -0.858 7.065 -13.748 1.00 96.38 306 HIS A N 1
ATOM 2327 C CA . HIS A 1 306 ? 0.536 7.327 -14.159 1.00 96.38 306 HIS A CA 1
ATOM 2328 C C . HIS A 1 306 ? 1.359 6.083 -14.524 1.00 96.38 306 HIS A C 1
ATOM 2330 O O . HIS A 1 306 ? 2.543 6.202 -14.828 1.00 96.38 306 HIS A O 1
ATOM 2336 N N . ASN A 1 307 ? 0.750 4.893 -14.572 1.00 97.31 307 ASN A N 1
ATOM 2337 C CA . ASN A 1 307 ? 1.401 3.694 -15.087 1.00 97.31 307 ASN A CA 1
ATOM 2338 C C . ASN A 1 307 ? 0.893 3.300 -16.481 1.00 97.31 307 ASN A C 1
ATOM 2340 O O . ASN A 1 307 ? -0.290 3.438 -16.793 1.00 97.31 307 ASN A O 1
ATOM 2344 N N . SER A 1 308 ? 1.790 2.772 -17.315 1.00 97.31 308 SER A N 1
ATOM 2345 C CA . SER A 1 308 ? 1.474 2.194 -18.636 1.00 97.31 308 SER A CA 1
ATOM 2346 C C . SER A 1 308 ? 1.260 0.678 -18.600 1.00 97.31 308 SER A C 1
ATOM 2348 O O . SER A 1 308 ? 0.875 0.081 -19.602 1.00 97.31 308 SER A O 1
ATOM 2350 N N . GLN A 1 309 ? 1.488 0.056 -17.443 1.00 98.12 309 GLN A N 1
ATOM 2351 C CA . GLN A 1 309 ? 1.490 -1.389 -17.258 1.00 98.12 309 GLN A CA 1
ATOM 2352 C C . GLN A 1 309 ? 0.807 -1.798 -15.949 1.00 98.12 309 GLN A C 1
ATOM 2354 O O . GLN A 1 309 ? 0.651 -1.004 -15.019 1.00 98.12 309 GLN A O 1
ATOM 2359 N N . HIS A 1 310 ? 0.414 -3.068 -15.850 1.00 98.62 310 HIS A N 1
ATOM 2360 C CA . HIS A 1 310 ? -0.230 -3.605 -14.657 1.00 98.62 310 HIS A CA 1
ATOM 2361 C C . HIS A 1 310 ? 0.759 -4.003 -13.557 1.00 98.62 310 HIS A C 1
ATOM 2363 O O . HIS A 1 310 ? 0.441 -3.877 -12.374 1.00 98.62 310 HIS A O 1
ATOM 2369 N N . ILE A 1 311 ? 1.958 -4.466 -13.925 1.00 98.50 311 ILE A N 1
ATOM 2370 C CA . ILE A 1 311 ? 2.893 -5.099 -12.983 1.00 98.50 311 ILE A CA 1
ATOM 2371 C C . ILE A 1 311 ? 3.280 -4.213 -11.785 1.00 98.50 311 ILE A C 1
ATOM 2373 O O . ILE A 1 311 ? 3.394 -4.735 -10.677 1.00 98.50 311 ILE A O 1
ATOM 2377 N N . THR A 1 312 ? 3.389 -2.890 -11.939 1.00 98.31 312 THR A N 1
ATOM 2378 C CA . THR A 1 312 ? 3.692 -1.982 -10.815 1.00 98.31 312 THR A CA 1
ATOM 2379 C C . THR A 1 312 ? 2.645 -2.087 -9.700 1.00 98.31 312 THR A C 1
ATOM 2381 O O . THR A 1 312 ? 2.980 -2.256 -8.525 1.00 98.31 312 THR A O 1
ATOM 2384 N N . ALA A 1 313 ? 1.361 -2.049 -10.060 1.00 98.69 313 ALA A N 1
ATOM 2385 C CA . ALA A 1 313 ? 0.251 -2.193 -9.120 1.00 98.69 313 ALA A CA 1
ATOM 2386 C C . ALA A 1 313 ? 0.128 -3.633 -8.588 1.00 98.69 313 ALA A C 1
ATOM 2388 O O . ALA A 1 313 ? -0.098 -3.821 -7.391 1.00 98.69 313 ALA A O 1
ATOM 2389 N N . ASN A 1 314 ? 0.399 -4.650 -9.418 1.00 98.81 314 ASN A N 1
ATOM 2390 C CA . ASN A 1 314 ? 0.460 -6.044 -8.961 1.00 98.81 314 ASN A CA 1
ATOM 2391 C C . ASN A 1 314 ? 1.461 -6.217 -7.808 1.00 98.81 314 ASN A C 1
ATOM 2393 O O . ASN A 1 314 ? 1.134 -6.826 -6.788 1.00 98.81 314 ASN A O 1
ATOM 2397 N N . ARG A 1 315 ? 2.663 -5.637 -7.936 1.00 98.69 315 ARG A N 1
ATOM 2398 C CA . ARG A 1 315 ? 3.697 -5.679 -6.890 1.00 98.69 315 ARG A CA 1
ATOM 2399 C C . ARG A 1 315 ? 3.247 -4.983 -5.608 1.00 98.69 315 ARG A C 1
ATOM 2401 O O . ARG A 1 315 ? 3.418 -5.535 -4.521 1.00 98.69 315 ARG A O 1
ATOM 2408 N N . LYS A 1 316 ? 2.626 -3.807 -5.715 1.00 98.69 316 LYS A N 1
ATOM 2409 C CA . LYS A 1 316 ? 2.109 -3.057 -4.556 1.00 98.69 316 LYS A CA 1
ATOM 2410 C C . LYS A 1 316 ? 0.969 -3.806 -3.851 1.00 98.69 316 LYS A C 1
ATOM 2412 O O . LYS A 1 316 ? 0.905 -3.798 -2.622 1.00 98.69 316 LYS A O 1
ATOM 2417 N N . ALA A 1 317 ? 0.153 -4.560 -4.586 1.00 98.81 317 ALA A N 1
ATOM 2418 C CA . ALA A 1 317 ? -0.826 -5.475 -4.002 1.00 98.81 317 ALA A CA 1
ATOM 2419 C C . ALA A 1 317 ? -0.178 -6.671 -3.284 1.00 98.81 317 ALA A C 1
ATOM 2421 O O . ALA A 1 317 ? -0.639 -7.061 -2.212 1.00 98.81 317 ALA A O 1
ATOM 2422 N N . PHE A 1 318 ? 0.912 -7.232 -3.819 1.00 98.88 318 PHE A N 1
ATOM 2423 C CA . PHE A 1 318 ? 1.664 -8.288 -3.127 1.00 98.88 318 PHE A CA 1
ATOM 2424 C C . PHE A 1 318 ? 2.238 -7.791 -1.797 1.00 98.88 318 PHE A C 1
ATOM 2426 O O . PHE A 1 318 ? 2.093 -8.460 -0.774 1.00 98.88 318 PHE A O 1
ATOM 2433 N N . ALA A 1 319 ? 2.821 -6.589 -1.798 1.00 98.81 319 ALA A N 1
ATOM 2434 C CA . ALA A 1 319 ? 3.306 -5.931 -0.590 1.00 98.81 319 ALA A CA 1
ATOM 2435 C C . ALA A 1 319 ? 2.179 -5.703 0.433 1.00 98.81 319 ALA A C 1
ATOM 2437 O O . ALA A 1 319 ? 2.344 -6.029 1.608 1.00 98.81 319 ALA A O 1
ATOM 2438 N N . PHE A 1 320 ? 1.014 -5.222 -0.017 1.00 98.88 320 PHE A N 1
ATOM 2439 C CA . PHE A 1 320 ? -0.168 -5.048 0.829 1.00 98.88 320 PHE A CA 1
ATOM 2440 C C . PHE A 1 320 ? -0.584 -6.350 1.526 1.00 98.88 320 PHE A C 1
ATOM 2442 O O . PHE A 1 320 ? -0.672 -6.390 2.753 1.00 98.88 320 PHE A O 1
ATOM 2449 N N . TRP A 1 321 ? -0.798 -7.430 0.769 1.00 98.81 321 TRP A N 1
ATOM 2450 C CA . TRP A 1 321 ? -1.231 -8.709 1.341 1.00 98.81 321 TRP A CA 1
ATOM 2451 C C . TRP A 1 321 ? -0.187 -9.317 2.274 1.00 98.81 321 TRP A C 1
ATOM 2453 O O . TRP A 1 321 ? -0.550 -9.917 3.286 1.00 98.81 321 TRP A O 1
ATOM 2463 N N . TRP A 1 322 ? 1.100 -9.121 1.984 1.00 98.56 322 TRP A N 1
ATOM 2464 C CA . TRP A 1 322 ? 2.161 -9.517 2.899 1.00 98.56 322 TRP A CA 1
ATOM 2465 C C . TRP A 1 322 ? 2.087 -8.745 4.225 1.00 98.56 322 TRP A C 1
ATOM 2467 O O . TRP A 1 322 ? 2.147 -9.376 5.279 1.00 98.56 322 TRP A O 1
ATOM 2477 N N . VAL A 1 323 ? 1.875 -7.421 4.205 1.00 98.69 323 VAL A N 1
ATOM 2478 C CA . VAL A 1 323 ? 1.701 -6.625 5.437 1.00 98.69 323 VAL A CA 1
ATOM 2479 C C . VAL A 1 323 ? 0.470 -7.089 6.216 1.00 98.69 323 VAL A C 1
ATOM 2481 O O . VAL A 1 323 ? 0.564 -7.301 7.424 1.00 98.69 323 VAL A O 1
ATOM 2484 N N . MET A 1 324 ? -0.663 -7.326 5.543 1.00 98.75 324 MET A N 1
ATOM 2485 C CA . MET A 1 324 ? -1.861 -7.870 6.198 1.00 98.75 324 MET A CA 1
ATOM 2486 C C . MET A 1 324 ? -1.569 -9.218 6.871 1.00 98.75 324 MET A C 1
ATOM 2488 O O . MET A 1 324 ? -1.999 -9.455 7.997 1.00 98.75 324 MET A O 1
ATOM 2492 N N . ALA A 1 325 ? -0.798 -10.090 6.217 1.00 98.38 325 ALA A N 1
ATOM 2493 C CA . ALA A 1 325 ? -0.403 -11.368 6.794 1.00 98.38 325 ALA A CA 1
ATOM 2494 C C . ALA A 1 325 ? 0.489 -11.214 8.025 1.00 98.38 325 ALA A C 1
ATOM 2496 O O . ALA A 1 325 ? 0.326 -11.979 8.970 1.00 98.38 325 ALA A O 1
ATOM 2497 N N . GLN A 1 326 ? 1.400 -10.239 8.052 1.00 97.50 326 GLN A N 1
ATOM 2498 C CA . GLN A 1 326 ? 2.203 -9.979 9.249 1.00 97.50 326 GLN A CA 1
ATOM 2499 C C . GLN A 1 326 ? 1.357 -9.454 10.418 1.00 97.50 326 GLN A C 1
ATOM 2501 O O . GLN A 1 326 ? 1.612 -9.820 11.558 1.00 97.50 326 GLN A O 1
ATOM 2506 N N . LEU A 1 327 ? 0.334 -8.638 10.147 1.00 96.94 327 LEU A N 1
ATOM 2507 C CA . LEU A 1 327 ? -0.578 -8.121 11.177 1.00 96.94 327 LEU A CA 1
ATOM 2508 C C . LEU A 1 327 ? -1.538 -9.182 11.741 1.00 96.94 327 LEU A C 1
ATOM 2510 O O . LEU A 1 327 ? -2.073 -9.003 12.832 1.00 96.94 327 LEU A O 1
ATOM 2514 N N . ALA A 1 328 ? -1.813 -10.245 10.983 1.00 96.06 328 ALA A N 1
ATOM 2515 C CA . ALA A 1 328 ? -2.773 -11.290 11.342 1.00 96.06 328 ALA A CA 1
ATOM 2516 C C . ALA A 1 328 ? -2.158 -12.470 12.126 1.00 96.06 328 ALA A C 1
ATOM 2518 O O . ALA A 1 328 ? -2.860 -13.451 12.391 1.00 96.06 328 ALA A O 1
ATOM 2519 N N . GLN A 1 329 ? -0.864 -12.399 12.453 1.00 88.06 329 GLN A N 1
ATOM 2520 C CA . GLN A 1 329 ? -0.093 -13.423 13.170 1.00 88.06 329 GLN A CA 1
ATOM 2521 C C . GLN A 1 329 ? 0.259 -12.957 14.583 1.00 88.06 329 GLN A C 1
ATOM 2523 O O . GLN A 1 329 ? 0.228 -13.821 15.489 1.00 88.06 329 GLN A O 1
#

pLDDT: mean 87.5, std 21.27, range [28.16, 98.88]

Foldseek 3Di:
DDDDDDDDDDDDDDDDDDDDDDDDDDDDDDDDDDDDDPPDPQDAPDVLAQELFQSQLFPVNLVVQDLVLLQLQFAQAAEEEFEPFLSVLQAQLLLFQLVQAPCSCQSSPAACDDDHSHHNYVYNVDQDPDSAPQVCQVPDLVRVLVSVVVQCLDPVCQRHAEYYHAHPAQAPGDLPSVLVSVVVLCLQQNDVHPQEPPPHSHPHGHAYEAEAYAADAQFQDDVRHRVVSLVNRSVSCSVVVHHYHYNHRLQQAANRGDGARRGGSQQAHVVVPGRRQVVVVVVDDGSPGFHFGAPGNVHDGDDRRVYPDSSSSNSSNSSVSVSSSVVSD

Radius of gyration: 26.2 Å; chains: 1; bounding box: 89×60×53 Å